Protein AF-A0A0N4TLF8-F1 (afdb_monomer_lite)

pLDDT: mean 78.86, std 17.77, range [31.22, 97.12]

Radius of gyration: 20.18 Å; chains: 1; bounding box: 49×44×58 Å

Sequence (251 aa):
MVTISSKLLSAETLENGKLKTSTEAINTFNCSNNMELYNRYAYQWKIIDKNFCSQKYPNLLLLIFAITAVEQREHRILIRKTWGNIRLYENFKTVVLFPLGITDDLDMMNLIQKEQQKYGDIIQQEFFDTYKNLTIKPVSYKEYPMQYYPRHCSGSFYLLTGYLARLLFEQARFCTLFWIEDVHVTGHLGLRVHAYYEEWNQKILFKWNQLEEVINTSNVLFVLIYSPNEHIQLWKWLKNYYGYDKEIENF

Structure (mmCIF, N/CA/C/O backbone):
data_AF-A0A0N4TLF8-F1
#
_entry.id   AF-A0A0N4TLF8-F1
#
loop_
_atom_site.group_PDB
_atom_site.id
_atom_site.type_symbol
_atom_site.label_atom_id
_atom_site.label_alt_id
_atom_site.label_comp_id
_atom_site.label_asym_id
_atom_site.label_entity_id
_atom_site.label_seq_id
_atom_site.pdbx_PDB_ins_code
_atom_site.Cartn_x
_atom_site.Cartn_y
_atom_site.Cartn_z
_atom_site.occupancy
_atom_site.B_iso_or_equiv
_atom_site.auth_seq_id
_atom_site.auth_comp_id
_atom_site.auth_asym_id
_atom_site.auth_atom_id
_atom_site.pdbx_PDB_model_num
ATOM 1 N N . MET A 1 1 ? -11.757 -0.013 -7.855 1.00 77.19 1 MET A N 1
ATOM 2 C CA . MET A 1 1 ? -11.443 -1.423 -7.524 1.00 77.19 1 MET A CA 1
ATOM 3 C C . MET A 1 1 ? -10.961 -2.124 -8.783 1.00 77.19 1 MET A C 1
ATOM 5 O O . MET A 1 1 ? -11.494 -1.836 -9.848 1.00 77.19 1 MET A O 1
ATOM 9 N N . VAL A 1 2 ? -9.971 -3.011 -8.683 1.00 79.06 2 VAL A N 1
ATOM 10 C CA . VAL A 1 2 ? -9.516 -3.843 -9.805 1.00 79.06 2 VAL A CA 1
ATOM 11 C C . VAL A 1 2 ? -9.800 -5.303 -9.471 1.00 79.06 2 VAL A C 1
ATOM 13 O O . VAL A 1 2 ? -9.455 -5.790 -8.392 1.00 79.06 2 VAL A O 1
ATOM 16 N N . THR A 1 3 ? -10.475 -5.997 -10.378 1.00 80.62 3 THR A N 1
ATOM 17 C CA . THR A 1 3 ? -10.913 -7.388 -10.203 1.00 80.62 3 THR A CA 1
ATOM 18 C C . THR A 1 3 ? -10.665 -8.189 -11.480 1.00 80.62 3 THR A C 1
ATOM 20 O O . THR A 1 3 ? -10.151 -7.662 -12.463 1.00 80.62 3 THR A O 1
ATOM 23 N N . ILE A 1 4 ? -10.996 -9.480 -11.471 1.00 74.06 4 ILE A N 1
ATOM 24 C CA . ILE A 1 4 ? -11.094 -10.281 -12.696 1.00 74.06 4 ILE A CA 1
ATOM 25 C C . ILE A 1 4 ? -12.569 -10.407 -13.083 1.00 74.06 4 ILE A C 1
ATOM 27 O O . ILE A 1 4 ? -13.439 -10.424 -12.211 1.00 74.06 4 ILE A O 1
ATOM 31 N N . SER A 1 5 ? -12.868 -10.500 -14.380 1.00 60.03 5 SER A N 1
ATOM 32 C CA . SER A 1 5 ? -14.246 -10.700 -14.839 1.00 60.03 5 SER A CA 1
ATOM 33 C C . SER A 1 5 ? -14.851 -11.979 -14.247 1.00 60.03 5 SER A C 1
ATOM 35 O O . SER A 1 5 ? -14.245 -13.049 -14.317 1.00 60.03 5 SER A O 1
ATOM 37 N N . SER A 1 6 ? -16.087 -11.896 -13.742 1.00 52.94 6 SER A N 1
ATOM 38 C CA . SER A 1 6 ? -16.854 -13.054 -13.254 1.00 52.94 6 SER A CA 1
ATOM 39 C C . SER A 1 6 ? -17.069 -14.140 -14.311 1.00 52.94 6 SER A C 1
ATOM 41 O O . SER A 1 6 ? -17.257 -15.300 -13.961 1.00 52.94 6 SER A O 1
ATOM 43 N N . LYS A 1 7 ? -16.966 -13.803 -15.603 1.00 48.19 7 LYS A N 1
ATOM 44 C CA . LYS A 1 7 ? -17.055 -14.767 -16.712 1.00 48.19 7 LYS A CA 1
ATOM 45 C C . LYS A 1 7 ? -15.811 -15.655 -16.870 1.00 48.19 7 LYS A C 1
ATOM 47 O O . LYS A 1 7 ? -15.897 -16.681 -17.530 1.00 48.19 7 LYS A O 1
ATOM 52 N N . LEU A 1 8 ? -14.673 -15.282 -16.276 1.00 49.28 8 LEU A N 1
ATOM 53 C CA . LEU A 1 8 ? -13.424 -16.063 -16.277 1.00 49.28 8 LEU A CA 1
ATOM 54 C C . LEU A 1 8 ? -13.255 -16.924 -15.012 1.00 49.28 8 LEU A C 1
ATOM 56 O O . LEU A 1 8 ? -12.352 -17.753 -14.957 1.00 49.28 8 LEU A O 1
ATOM 60 N N . LEU A 1 9 ? -14.128 -16.757 -14.011 1.00 45.69 9 LEU A N 1
ATOM 61 C CA . LEU A 1 9 ? -14.129 -17.541 -12.768 1.00 45.69 9 LEU A CA 1
ATOM 62 C C . LEU A 1 9 ? -14.632 -18.986 -12.959 1.00 45.69 9 LEU A C 1
ATOM 64 O O . LEU A 1 9 ? -14.472 -19.799 -12.056 1.00 45.69 9 LEU A O 1
ATOM 68 N N . SER A 1 10 ? -15.218 -19.320 -14.116 1.00 38.12 10 SER A N 1
ATOM 69 C CA . SER A 1 10 ? -15.819 -20.631 -14.401 1.00 38.12 10 SER A CA 1
ATOM 70 C C . SER A 1 10 ? -14.970 -21.544 -15.290 1.00 38.12 10 SER A C 1
ATOM 72 O O . SER A 1 10 ? -15.527 -22.374 -16.004 1.00 38.12 10 SER A O 1
ATOM 74 N N . ALA A 1 11 ? -13.646 -21.399 -15.306 1.00 37.62 11 ALA A N 1
ATOM 75 C CA . ALA A 1 11 ? -12.810 -22.267 -16.124 1.00 37.62 11 ALA A CA 1
ATOM 76 C C . ALA A 1 11 ? -11.632 -22.822 -15.319 1.00 37.62 11 ALA A C 1
ATOM 78 O O . ALA A 1 11 ? -10.812 -22.074 -14.787 1.00 37.62 11 ALA A O 1
ATOM 79 N N . GLU A 1 12 ? -11.539 -24.152 -15.299 1.00 38.03 12 GLU A N 1
ATOM 80 C CA . GLU A 1 12 ? -10.438 -25.008 -14.826 1.00 38.03 12 GLU A CA 1
ATOM 81 C C . GLU A 1 12 ? -9.076 -24.715 -15.512 1.00 38.03 12 GLU A C 1
ATOM 83 O O . GLU A 1 12 ? -8.156 -25.526 -15.502 1.00 38.03 12 GLU A O 1
ATOM 88 N N . THR A 1 13 ? -8.894 -23.538 -16.113 1.00 38.97 13 THR A N 1
ATOM 89 C CA . THR A 1 13 ? -7.716 -23.145 -16.898 1.00 38.97 13 THR A CA 1
ATOM 90 C C . THR A 1 13 ? -6.639 -22.412 -16.094 1.00 38.97 13 THR A C 1
ATOM 92 O O . THR A 1 13 ? -5.634 -21.999 -16.669 1.00 38.97 13 THR A O 1
ATOM 95 N N . LEU A 1 14 ? -6.809 -22.227 -14.781 1.00 45.53 14 LEU A N 1
ATOM 96 C CA . LEU A 1 14 ? -5.940 -21.363 -13.962 1.00 45.53 14 LEU A CA 1
ATOM 97 C C . LEU A 1 14 ? -4.979 -22.104 -13.013 1.00 45.53 14 LEU A C 1
ATOM 99 O O . LEU A 1 14 ? -4.157 -21.446 -12.369 1.00 45.53 14 LEU A O 1
ATOM 103 N N . GLU A 1 15 ? -5.037 -23.440 -12.944 1.00 38.38 15 GLU A N 1
ATOM 104 C CA . GLU A 1 15 ? -4.108 -24.253 -12.134 1.00 38.38 15 GLU A CA 1
ATOM 105 C C . GLU A 1 15 ? -2.738 -24.464 -12.794 1.00 38.38 15 GLU A C 1
ATOM 107 O O . GLU A 1 15 ? -1.741 -24.651 -12.103 1.00 38.38 15 GLU A O 1
ATOM 112 N N . ASN A 1 16 ? -2.641 -24.333 -14.117 1.00 37.34 16 ASN A N 1
ATOM 113 C CA . ASN A 1 16 ? -1.369 -24.396 -14.831 1.00 37.34 16 ASN A CA 1
ATOM 114 C C . ASN A 1 16 ? -1.024 -23.005 -15.355 1.00 37.34 16 ASN A C 1
ATOM 116 O O . ASN A 1 16 ? -1.655 -22.534 -16.294 1.00 37.34 16 ASN A O 1
ATOM 120 N N . GLY A 1 17 ? -0.032 -22.350 -14.745 1.00 40.72 17 GLY A N 1
ATOM 121 C CA . GLY A 1 17 ? 0.402 -20.969 -15.001 1.00 40.72 17 GLY A CA 1
ATOM 122 C C . GLY A 1 17 ? 0.777 -20.626 -16.451 1.00 40.72 17 GLY A C 1
ATOM 123 O O . GLY A 1 17 ? 1.938 -20.361 -16.754 1.00 40.72 17 GLY A O 1
ATOM 124 N N . LYS A 1 18 ? -0.210 -20.574 -17.349 1.00 44.59 18 LYS A N 1
ATOM 125 C CA . LYS A 1 18 ? -0.117 -20.057 -18.716 1.00 44.59 18 LYS A CA 1
ATOM 126 C C . LYS A 1 18 ? -1.439 -19.395 -19.110 1.00 44.59 18 LYS A C 1
ATOM 128 O O . LYS A 1 18 ? -2.270 -20.006 -19.772 1.00 44.59 18 LYS A O 1
ATOM 133 N N . LEU A 1 19 ? -1.588 -18.113 -18.780 1.00 41.09 19 LEU A N 1
ATOM 134 C CA . LEU A 1 19 ? -2.483 -17.230 -19.535 1.00 41.09 19 LEU A CA 1
ATOM 135 C C . LEU A 1 19 ? -1.769 -16.832 -20.851 1.00 41.09 19 LEU A C 1
ATOM 137 O O . LEU A 1 19 ? -0.630 -16.365 -20.824 1.00 41.09 19 LEU A O 1
ATOM 141 N N . LYS A 1 20 ? -2.415 -17.098 -21.999 1.00 46.50 20 LYS A N 1
ATOM 142 C CA . LYS A 1 20 ? -1.997 -16.831 -23.405 1.00 46.50 20 LYS A CA 1
ATOM 143 C C . LYS A 1 20 ? -3.167 -16.107 -24.123 1.00 46.50 20 LYS A C 1
ATOM 145 O O . LYS A 1 20 ? -4.293 -16.348 -23.713 1.00 46.50 20 LYS A O 1
ATOM 150 N N . THR A 1 21 ? -3.021 -15.235 -25.141 1.00 38.94 21 THR A N 1
ATOM 151 C CA . THR A 1 21 ? -2.339 -15.387 -26.457 1.00 38.94 21 THR A CA 1
ATOM 152 C C . THR A 1 21 ? -1.746 -14.089 -27.075 1.00 38.94 21 THR A C 1
ATOM 154 O O . THR A 1 21 ? -2.437 -13.107 -27.316 1.00 38.94 21 THR A O 1
ATOM 157 N N . SER A 1 22 ? -0.442 -14.147 -27.376 1.00 44.94 22 SER A N 1
ATOM 158 C CA . SER A 1 22 ? 0.327 -13.794 -28.601 1.00 44.94 22 SER A CA 1
ATOM 159 C C . SER A 1 22 ? 0.104 -12.574 -29.525 1.00 44.94 22 SER A C 1
ATOM 161 O O . SER A 1 22 ? 0.897 -12.468 -30.457 1.00 44.94 22 SER A O 1
ATOM 163 N N . THR A 1 23 ? -0.813 -11.626 -29.322 1.00 40.12 23 THR A N 1
ATOM 164 C CA . THR A 1 23 ? -0.843 -10.428 -30.217 1.00 40.12 23 THR A CA 1
ATOM 165 C C . THR A 1 23 ? -1.033 -9.080 -29.531 1.00 40.12 23 THR A C 1
ATOM 167 O O . THR A 1 23 ? -0.612 -8.070 -30.084 1.00 40.12 23 THR A O 1
ATOM 170 N N . GLU A 1 24 ? -1.542 -9.040 -28.301 1.00 40.56 24 GLU A N 1
ATOM 171 C CA . GLU A 1 24 ? -1.756 -7.772 -27.574 1.00 40.56 24 GLU A CA 1
ATOM 172 C C . GLU A 1 24 ? -0.734 -7.536 -26.448 1.00 40.56 24 GLU A C 1
ATOM 174 O O . GLU A 1 24 ? -0.552 -6.415 -25.984 1.00 40.56 24 GLU A O 1
ATOM 179 N N . ALA A 1 25 ? 0.028 -8.568 -26.072 1.00 36.94 25 ALA A N 1
ATOM 180 C CA . ALA A 1 25 ? 1.098 -8.481 -25.073 1.00 36.94 25 ALA A CA 1
ATOM 181 C C . ALA A 1 25 ? 2.456 -8.010 -25.642 1.00 36.94 25 ALA A C 1
ATOM 183 O O . ALA A 1 25 ? 3.456 -8.032 -24.928 1.00 36.94 25 ALA A O 1
ATOM 184 N N . ILE A 1 26 ? 2.508 -7.612 -26.919 1.00 39.09 26 ILE A N 1
ATOM 185 C CA . ILE A 1 26 ? 3.747 -7.221 -27.618 1.00 39.09 26 ILE A CA 1
ATOM 186 C C . ILE A 1 26 ? 4.193 -5.790 -27.253 1.00 39.09 26 ILE A C 1
ATOM 188 O O . ILE A 1 26 ? 5.351 -5.439 -27.451 1.00 39.09 26 ILE A O 1
ATOM 192 N N . ASN A 1 27 ? 3.330 -4.977 -26.636 1.00 47.22 27 ASN A N 1
ATOM 193 C CA . ASN A 1 27 ? 3.558 -3.528 -26.531 1.00 47.22 27 ASN A CA 1
ATOM 194 C C . ASN A 1 27 ? 3.782 -3.003 -25.107 1.00 47.22 27 ASN A C 1
ATOM 196 O O . ASN A 1 27 ? 3.692 -1.802 -24.865 1.00 47.22 27 ASN A O 1
ATOM 200 N N . THR A 1 28 ? 4.096 -3.878 -24.157 1.00 42.78 28 THR A N 1
ATOM 201 C CA . THR A 1 28 ? 4.438 -3.479 -22.789 1.00 42.78 28 THR A CA 1
ATOM 202 C C . THR A 1 28 ? 5.935 -3.630 -22.562 1.00 42.78 28 THR A C 1
ATOM 204 O O . THR A 1 28 ? 6.517 -4.630 -22.981 1.00 42.78 28 THR A O 1
ATOM 207 N N . PHE A 1 29 ? 6.534 -2.645 -21.889 1.00 56.00 29 PHE A N 1
ATOM 208 C CA . PHE A 1 29 ? 7.840 -2.697 -21.228 1.00 56.00 29 PHE A CA 1
ATOM 209 C C . PHE A 1 29 ? 8.394 -4.134 -21.082 1.00 56.00 29 PHE A C 1
ATOM 211 O O . PHE A 1 29 ? 7.808 -4.941 -20.369 1.00 56.00 29 PHE A O 1
ATOM 218 N N . ASN A 1 30 ? 9.452 -4.439 -21.846 1.00 64.81 30 ASN A N 1
ATOM 219 C CA . ASN A 1 30 ? 9.928 -5.769 -22.266 1.00 64.81 30 ASN A CA 1
ATOM 220 C C . ASN A 1 30 ? 9.426 -6.969 -21.429 1.00 64.81 30 ASN A C 1
ATOM 222 O O . ASN A 1 30 ? 10.116 -7.454 -20.530 1.00 64.81 30 ASN A O 1
ATOM 226 N N . CYS A 1 31 ? 8.223 -7.460 -21.745 1.00 61.81 31 CYS A N 1
ATOM 227 C CA . CYS A 1 31 ? 7.698 -8.696 -21.175 1.00 61.81 31 CYS A CA 1
ATOM 228 C C . CYS A 1 31 ? 8.050 -9.874 -22.092 1.00 61.81 31 CYS A C 1
ATOM 230 O O . CYS A 1 31 ? 7.571 -9.939 -23.224 1.00 61.81 31 CYS A O 1
ATOM 232 N N . SER A 1 32 ? 8.867 -10.817 -21.620 1.00 59.69 32 SER A N 1
ATOM 233 C CA . SER A 1 32 ? 9.275 -11.988 -22.410 1.00 59.69 32 SER A CA 1
ATOM 234 C C . SER A 1 32 ? 8.472 -13.232 -22.051 1.00 59.69 32 SER A C 1
ATOM 236 O O . SER A 1 32 ? 8.049 -13.424 -20.914 1.00 59.69 32 SER A O 1
ATOM 238 N N . ASN A 1 33 ? 8.334 -14.131 -23.025 1.00 56.75 33 ASN A N 1
ATOM 239 C CA . ASN A 1 33 ? 7.860 -15.494 -22.791 1.00 56.75 33 ASN A CA 1
ATOM 240 C C . ASN A 1 33 ? 8.959 -16.404 -22.205 1.00 56.75 33 ASN A C 1
ATOM 242 O O . ASN A 1 33 ? 8.653 -17.509 -21.756 1.00 56.75 33 ASN A O 1
ATOM 246 N N . ASN A 1 34 ? 10.222 -15.958 -22.214 1.00 52.47 34 ASN A N 1
ATOM 247 C CA . ASN A 1 34 ? 11.354 -16.678 -21.637 1.00 52.47 34 ASN A CA 1
ATOM 248 C C . ASN A 1 34 ? 11.578 -16.273 -20.178 1.00 52.47 34 ASN A C 1
ATOM 250 O O . ASN A 1 34 ? 11.703 -15.094 -19.847 1.00 52.47 34 ASN A O 1
ATOM 254 N N . MET A 1 35 ? 11.714 -17.286 -19.322 1.00 49.12 35 MET A N 1
ATOM 255 C CA . MET A 1 35 ? 11.929 -17.167 -17.876 1.00 49.12 35 MET A CA 1
ATOM 256 C C . MET A 1 35 ? 13.291 -16.534 -17.505 1.00 49.12 35 MET A C 1
ATOM 258 O O . MET A 1 35 ? 13.549 -16.277 -16.340 1.00 49.12 35 MET A O 1
ATOM 262 N N . GLU A 1 36 ? 14.167 -16.239 -18.471 1.00 47.78 36 GLU A N 1
ATOM 263 C CA . GLU A 1 36 ? 15.506 -15.673 -18.231 1.00 47.78 36 GLU A CA 1
ATOM 264 C C . GLU A 1 36 ? 15.510 -14.196 -17.787 1.00 47.78 36 GLU A C 1
ATOM 266 O O . GLU A 1 36 ? 16.503 -13.728 -17.231 1.00 47.78 36 GLU A O 1
ATOM 271 N N . LEU A 1 37 ? 14.407 -13.449 -17.948 1.00 50.44 37 LEU A N 1
ATOM 272 C CA . LEU A 1 37 ? 14.287 -12.087 -17.388 1.00 50.44 37 LEU A CA 1
ATOM 273 C C 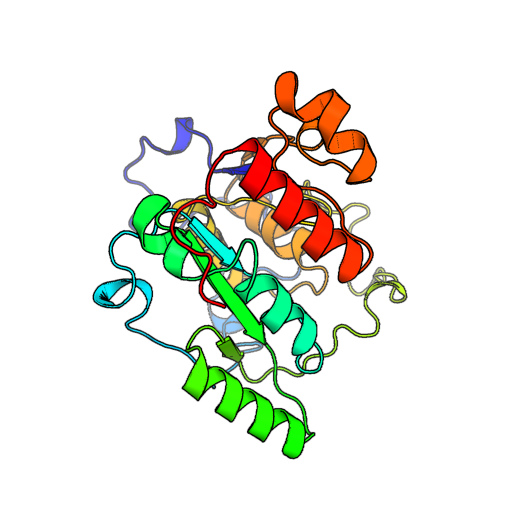. LEU A 1 37 ? 14.146 -12.064 -15.851 1.00 50.44 37 LEU A C 1
ATOM 275 O O . LEU A 1 37 ? 14.265 -10.998 -15.247 1.00 50.44 37 LEU A O 1
ATOM 279 N N . TYR A 1 38 ? 13.963 -13.234 -15.228 1.00 49.62 38 TYR A N 1
ATOM 280 C CA . TYR A 1 38 ? 13.652 -13.446 -13.810 1.00 49.62 38 TYR A CA 1
ATOM 281 C C . TYR A 1 38 ? 14.659 -12.840 -12.819 1.00 49.62 38 TYR A C 1
ATOM 283 O O . TYR A 1 38 ? 14.289 -12.518 -11.693 1.00 49.62 38 TYR A O 1
ATOM 291 N N . ASN A 1 39 ? 15.924 -12.661 -13.213 1.00 47.50 39 ASN A N 1
ATOM 292 C CA . ASN A 1 39 ? 17.008 -12.442 -12.249 1.00 47.50 39 ASN A CA 1
ATOM 293 C C . ASN A 1 39 ? 17.518 -10.995 -12.135 1.00 47.50 39 ASN A C 1
ATOM 295 O O . ASN A 1 39 ? 18.442 -10.738 -11.370 1.00 47.50 39 ASN A O 1
ATOM 299 N N . ARG A 1 40 ? 16.957 -10.031 -12.883 1.00 48.75 40 ARG A N 1
ATOM 300 C CA . ARG A 1 40 ? 17.483 -8.648 -12.875 1.00 48.75 40 ARG A CA 1
ATOM 301 C C . ARG A 1 40 ? 17.003 -7.771 -11.713 1.00 48.75 40 ARG A C 1
ATOM 303 O O . ARG A 1 40 ? 17.650 -6.767 -11.443 1.00 48.75 40 ARG A O 1
ATOM 310 N N . TYR A 1 41 ? 15.922 -8.149 -11.025 1.00 51.41 41 TYR A N 1
ATOM 311 C CA . TYR A 1 41 ? 15.307 -7.338 -9.957 1.00 51.41 41 TYR A CA 1
ATOM 312 C C . TYR A 1 41 ? 14.831 -8.166 -8.752 1.00 51.41 41 TYR A C 1
ATOM 314 O O . TYR A 1 41 ? 13.956 -7.737 -8.003 1.00 51.41 41 TYR A O 1
ATOM 322 N N . ALA A 1 42 ? 15.383 -9.369 -8.559 1.00 59.97 42 ALA A N 1
ATOM 323 C CA . ALA A 1 42 ? 15.069 -10.210 -7.407 1.00 59.97 42 ALA A CA 1
ATOM 324 C C . ALA A 1 42 ? 15.759 -9.660 -6.146 1.00 59.97 42 ALA A C 1
ATOM 326 O O . ALA A 1 42 ? 16.777 -10.185 -5.695 1.00 59.97 42 ALA A O 1
ATOM 327 N N . TYR A 1 43 ? 15.224 -8.570 -5.594 1.00 71.75 43 TYR A N 1
ATOM 328 C CA . TYR A 1 43 ? 15.692 -8.034 -4.321 1.00 71.75 43 TYR A CA 1
ATOM 329 C C . TYR A 1 43 ? 15.476 -9.061 -3.213 1.00 71.75 43 TYR A C 1
ATOM 331 O O . TYR A 1 43 ? 14.384 -9.624 -3.066 1.00 71.75 43 TYR A O 1
ATOM 339 N N . GLN A 1 44 ? 16.522 -9.295 -2.424 1.00 82.56 44 GLN A N 1
ATOM 340 C CA . GLN A 1 44 ? 16.447 -10.211 -1.298 1.00 82.56 44 GLN A CA 1
ATOM 341 C C . GLN A 1 44 ? 15.587 -9.607 -0.187 1.00 82.56 44 GLN A C 1
ATOM 343 O O . GLN A 1 44 ? 15.559 -8.393 0.029 1.00 82.56 44 GLN A O 1
ATOM 348 N N . TRP A 1 45 ? 14.852 -10.472 0.507 1.00 88.69 45 TRP A N 1
ATOM 349 C CA . TRP A 1 45 ? 14.082 -10.078 1.678 1.00 88.69 45 TRP A CA 1
ATOM 350 C C . TRP A 1 45 ? 15.018 -9.909 2.868 1.00 88.69 45 TRP A C 1
ATOM 352 O O . TRP A 1 45 ? 15.676 -10.863 3.278 1.00 88.69 45 TRP A O 1
ATOM 362 N N . LYS A 1 46 ? 15.022 -8.712 3.453 1.00 91.62 46 LYS A N 1
ATOM 363 C CA . LYS A 1 46 ? 15.743 -8.403 4.691 1.00 91.62 46 LYS A CA 1
ATOM 364 C C . LYS A 1 46 ? 14.867 -8.618 5.921 1.00 91.62 46 LYS A C 1
ATOM 366 O O . LYS A 1 46 ? 15.331 -9.127 6.937 1.00 91.62 46 LYS A O 1
ATOM 371 N N . ILE A 1 47 ? 13.590 -8.250 5.817 1.00 94.06 47 ILE A N 1
ATOM 372 C CA . ILE A 1 47 ? 12.582 -8.454 6.859 1.00 94.06 47 ILE A CA 1
ATOM 373 C C . ILE A 1 47 ? 11.347 -9.054 6.196 1.00 94.06 47 ILE A C 1
ATOM 375 O O . ILE A 1 47 ? 10.705 -8.409 5.368 1.00 94.06 47 ILE A O 1
ATOM 379 N N . ILE A 1 48 ? 11.022 -10.291 6.566 1.00 94.19 48 ILE A N 1
ATOM 380 C CA . ILE A 1 48 ? 9.799 -10.972 6.147 1.00 94.19 48 ILE A CA 1
ATOM 381 C C . ILE A 1 48 ? 9.372 -11.979 7.216 1.00 94.19 48 ILE A C 1
ATOM 383 O O . ILE A 1 48 ? 10.167 -12.810 7.654 1.00 94.19 48 ILE A O 1
ATOM 387 N N . ASP A 1 49 ? 8.107 -11.917 7.622 1.00 93.69 49 ASP A N 1
ATOM 388 C CA . ASP A 1 49 ? 7.493 -12.923 8.487 1.00 93.69 49 ASP A CA 1
ATOM 389 C C . ASP A 1 49 ? 6.715 -13.925 7.626 1.00 93.69 49 ASP A C 1
ATOM 391 O O . ASP A 1 49 ? 5.624 -13.643 7.130 1.00 93.69 49 ASP A O 1
ATOM 395 N N . LYS A 1 50 ? 7.287 -15.119 7.435 1.00 92.12 50 LYS A N 1
ATOM 396 C CA . LYS A 1 50 ? 6.669 -16.191 6.634 1.00 92.12 50 LYS A CA 1
ATOM 397 C C . LYS A 1 50 ? 5.401 -16.766 7.275 1.00 92.12 50 LYS A C 1
ATOM 399 O O . LYS A 1 50 ? 4.612 -17.399 6.579 1.00 92.12 50 LYS A O 1
ATOM 404 N N . ASN A 1 51 ? 5.199 -16.539 8.572 1.00 93.75 51 ASN A N 1
ATOM 405 C CA . ASN A 1 51 ? 4.064 -17.054 9.331 1.00 93.75 51 ASN A CA 1
ATOM 406 C C . ASN A 1 51 ? 2.951 -16.009 9.507 1.00 93.75 51 ASN A C 1
ATOM 408 O O . ASN A 1 51 ? 1.954 -16.271 10.185 1.00 93.75 51 ASN A O 1
ATOM 412 N N . PHE A 1 52 ? 3.089 -14.838 8.874 1.00 93.00 52 PHE A N 1
ATOM 413 C CA . PHE A 1 52 ? 2.175 -13.713 9.036 1.00 93.00 52 PHE A CA 1
ATOM 414 C C . PHE A 1 52 ? 0.725 -14.074 8.686 1.00 93.00 52 PHE A C 1
ATOM 416 O O . PHE A 1 52 ? -0.163 -13.924 9.518 1.00 93.00 52 PHE A O 1
ATOM 423 N N . CYS A 1 53 ? 0.477 -14.607 7.487 1.00 88.81 53 CYS A N 1
ATOM 424 C CA . CYS A 1 53 ? -0.881 -14.967 7.060 1.00 88.81 53 CYS A CA 1
ATOM 425 C C . CYS A 1 53 ? -1.326 -16.358 7.534 1.00 88.81 53 CYS A C 1
ATOM 427 O O . CYS A 1 53 ? -2.514 -16.642 7.516 1.00 88.81 53 CYS A O 1
ATOM 429 N N . SER A 1 54 ? -0.402 -17.247 7.912 1.00 91.06 54 SER A N 1
ATOM 430 C CA . SER A 1 54 ? -0.730 -18.639 8.253 1.00 91.06 54 SER A CA 1
ATOM 431 C C . SER A 1 54 ? -0.951 -18.859 9.749 1.00 91.06 54 SER A C 1
ATOM 433 O O . SER A 1 54 ? -1.801 -19.660 10.124 1.00 91.06 54 SER A O 1
ATOM 435 N N . GLN A 1 55 ? -0.204 -18.156 10.604 1.00 92.94 55 GLN A N 1
ATOM 436 C CA . GLN A 1 55 ? -0.258 -18.324 12.060 1.00 92.94 55 GLN A CA 1
ATOM 437 C C . GLN A 1 55 ? -0.691 -17.042 12.768 1.00 92.94 55 GLN A C 1
ATOM 439 O O . GLN A 1 55 ? -1.561 -17.090 13.632 1.00 92.94 55 GLN A O 1
ATOM 444 N N . LYS A 1 56 ? -0.107 -15.893 12.403 1.00 93.56 56 LYS A N 1
ATOM 445 C CA . LYS A 1 56 ? -0.368 -14.621 13.095 1.00 93.56 56 LYS A CA 1
ATOM 446 C C . LYS A 1 56 ? -1.764 -14.076 12.771 1.00 93.56 56 LYS A C 1
ATOM 448 O O . LYS A 1 56 ? -2.488 -13.671 13.676 1.00 93.56 56 LYS A O 1
ATOM 453 N N . TYR A 1 57 ? -2.161 -14.129 11.498 1.00 94.81 57 TYR A N 1
ATOM 454 C CA . TYR A 1 57 ? -3.440 -13.618 10.995 1.00 94.81 57 TYR A CA 1
ATOM 455 C C . TYR A 1 57 ? -4.133 -14.606 10.034 1.00 94.81 57 TYR A C 1
ATOM 457 O O . TYR A 1 57 ? -4.287 -14.305 8.850 1.00 94.81 57 TYR A O 1
ATOM 465 N N . PRO A 1 58 ? -4.577 -15.785 10.515 1.00 93.50 58 PRO A N 1
ATOM 466 C CA . PRO A 1 58 ? -5.123 -16.852 9.665 1.00 93.50 58 PRO A CA 1
ATOM 467 C C . PRO A 1 58 ? -6.446 -16.502 8.966 1.00 93.50 58 PRO A C 1
ATOM 469 O O . PRO A 1 58 ? -6.777 -17.101 7.949 1.00 93.50 58 PRO A O 1
ATOM 472 N N . ASN A 1 59 ? -7.203 -15.535 9.494 1.00 93.81 59 ASN A N 1
ATOM 473 C CA . ASN A 1 59 ? -8.531 -15.159 8.996 1.00 93.81 59 ASN A CA 1
ATOM 474 C C . ASN A 1 59 ? -8.537 -13.756 8.371 1.00 93.81 59 ASN A C 1
ATOM 476 O O . ASN A 1 59 ? -9.531 -13.044 8.475 1.00 93.81 59 ASN A O 1
ATOM 480 N N . LEU A 1 60 ? -7.411 -13.327 7.796 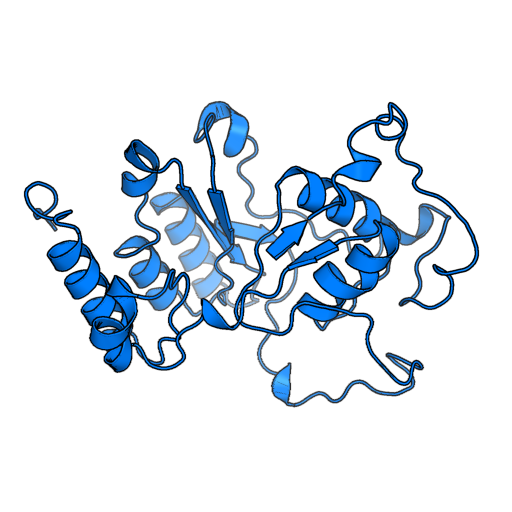1.00 94.31 60 LEU A N 1
ATOM 481 C CA . LEU A 1 60 ? -7.239 -12.001 7.205 1.00 94.31 60 LEU A CA 1
ATOM 482 C C . LEU A 1 60 ? -8.245 -11.748 6.068 1.00 94.31 60 LEU A C 1
ATOM 484 O O . LEU A 1 60 ? -8.248 -12.461 5.066 1.00 94.31 60 LEU A O 1
ATOM 488 N N . LEU A 1 61 ? -9.062 -10.702 6.212 1.00 94.75 61 LEU A N 1
ATOM 489 C CA . LEU A 1 61 ? -10.014 -10.249 5.193 1.00 94.75 61 LEU A CA 1
ATOM 490 C C . LEU A 1 61 ? -9.415 -9.148 4.314 1.00 94.75 61 LEU A C 1
ATOM 492 O O . LEU A 1 61 ? -9.573 -9.168 3.095 1.00 94.75 61 LEU A O 1
ATOM 496 N N . LEU A 1 62 ? -8.736 -8.183 4.938 1.00 94.44 62 LEU A N 1
ATOM 497 C CA . LEU A 1 62 ? -8.157 -7.027 4.260 1.00 94.44 62 LEU A CA 1
ATOM 498 C C . LEU A 1 62 ? -6.714 -6.816 4.718 1.00 94.44 62 LEU A C 1
ATOM 500 O O . LEU A 1 62 ? -6.450 -6.591 5.896 1.00 94.44 62 LEU A O 1
ATOM 504 N N . LEU A 1 63 ? -5.784 -6.861 3.766 1.00 95.44 63 LEU A N 1
ATOM 505 C CA . LEU A 1 63 ? -4.393 -6.475 3.973 1.00 95.44 63 LEU A CA 1
ATOM 506 C C . LEU A 1 63 ? -4.149 -5.121 3.317 1.00 95.44 63 LEU A C 1
ATOM 508 O O . LEU A 1 63 ? -4.383 -4.966 2.118 1.00 95.44 63 LEU A O 1
ATOM 512 N N . ILE A 1 64 ? -3.666 -4.159 4.094 1.00 95.62 64 ILE A N 1
ATOM 513 C CA . ILE A 1 64 ? -3.388 -2.805 3.619 1.00 95.62 64 ILE A CA 1
ATOM 514 C C . ILE A 1 64 ? -1.877 -2.599 3.589 1.00 95.62 64 ILE A C 1
ATOM 516 O O . ILE A 1 64 ? -1.213 -2.681 4.620 1.00 95.62 64 ILE A O 1
ATOM 520 N N . PHE A 1 65 ? -1.335 -2.288 2.414 1.00 94.81 65 PHE A N 1
ATOM 521 C CA . PHE A 1 65 ? 0.044 -1.828 2.283 1.00 94.81 65 PHE A CA 1
ATOM 522 C C . PHE A 1 65 ? 0.075 -0.305 2.365 1.00 94.81 65 PHE A C 1
ATOM 524 O O . PHE A 1 65 ? -0.343 0.390 1.441 1.00 94.81 65 PHE A O 1
ATOM 531 N N . ALA A 1 66 ? 0.556 0.216 3.491 1.00 94.12 66 ALA A N 1
ATOM 532 C CA . ALA A 1 66 ? 0.720 1.646 3.695 1.00 94.12 66 ALA A CA 1
ATOM 533 C C . ALA A 1 66 ? 2.109 2.072 3.203 1.00 94.12 66 ALA A C 1
ATOM 535 O O . ALA A 1 66 ? 3.106 1.890 3.903 1.00 94.12 66 ALA A O 1
ATOM 536 N N . ILE A 1 67 ? 2.175 2.618 1.986 1.00 90.56 67 ILE A N 1
ATOM 537 C CA . ILE A 1 67 ? 3.434 3.072 1.384 1.00 90.56 67 ILE A CA 1
ATOM 538 C C . ILE A 1 67 ? 3.983 4.261 2.188 1.00 90.56 67 ILE A C 1
ATOM 540 O O . ILE A 1 67 ? 3.347 5.311 2.277 1.00 90.56 67 ILE A O 1
ATOM 544 N N . THR A 1 68 ? 5.160 4.084 2.791 1.00 91.38 68 THR A N 1
ATOM 545 C CA . THR A 1 68 ? 5.882 5.114 3.560 1.00 91.38 68 THR A CA 1
ATOM 546 C C . THR A 1 68 ? 7.376 5.021 3.265 1.00 91.38 68 THR A C 1
ATOM 548 O O . THR A 1 68 ? 7.831 3.975 2.816 1.00 91.38 68 THR A O 1
ATOM 551 N N . ALA A 1 69 ? 8.133 6.082 3.544 1.00 89.94 69 ALA A N 1
ATOM 552 C CA . ALA A 1 69 ? 9.594 6.071 3.430 1.00 89.94 69 ALA A CA 1
ATOM 553 C C . ALA A 1 69 ? 10.276 5.712 4.763 1.00 89.94 69 ALA A C 1
ATOM 555 O O . ALA A 1 69 ? 9.687 5.871 5.842 1.00 89.94 69 ALA A O 1
ATOM 556 N N . VAL A 1 70 ? 11.535 5.268 4.717 1.00 91.25 70 VAL A N 1
ATOM 557 C CA . VAL A 1 70 ? 12.320 4.880 5.910 1.00 91.25 70 VAL A CA 1
ATOM 558 C C . VAL A 1 70 ? 12.308 5.948 7.019 1.00 91.25 70 VAL A C 1
ATOM 560 O O . VAL A 1 70 ? 12.100 5.615 8.190 1.00 91.25 70 VAL A O 1
ATOM 563 N N . GLU A 1 71 ? 12.402 7.229 6.658 1.00 91.56 71 GLU A N 1
ATOM 564 C CA . GLU A 1 71 ? 12.390 8.386 7.566 1.00 91.56 71 GLU A CA 1
ATOM 565 C C . GLU A 1 71 ? 11.010 8.717 8.161 1.00 91.56 71 GLU A C 1
ATOM 567 O O . GLU A 1 71 ? 10.917 9.401 9.180 1.00 91.56 71 GLU A O 1
ATOM 572 N N . GLN A 1 72 ? 9.917 8.214 7.582 1.00 92.44 72 GLN A N 1
ATOM 573 C CA . GLN A 1 72 ? 8.543 8.580 7.956 1.00 92.44 72 GLN A CA 1
ATOM 574 C C . GLN A 1 72 ? 8.001 7.775 9.150 1.00 92.44 72 GLN A C 1
ATOM 576 O O . GLN A 1 72 ? 6.841 7.354 9.175 1.00 92.44 72 GLN A O 1
ATOM 581 N N . ARG A 1 73 ? 8.827 7.576 10.180 1.00 93.75 73 ARG A N 1
ATOM 582 C CA . ARG A 1 73 ? 8.462 6.817 11.388 1.00 93.75 73 ARG A CA 1
ATOM 583 C C . ARG A 1 73 ? 7.226 7.381 12.089 1.00 93.75 73 ARG A C 1
ATOM 585 O O . ARG A 1 73 ? 6.332 6.621 12.455 1.00 93.75 73 ARG A O 1
ATOM 592 N N . GLU A 1 74 ? 7.152 8.700 12.241 1.00 93.25 74 GLU A N 1
ATOM 593 C CA . GLU A 1 74 ? 6.010 9.358 12.889 1.00 93.25 74 GLU A CA 1
ATOM 594 C C . GLU A 1 74 ? 4.702 9.124 12.125 1.00 93.25 74 GLU A C 1
ATOM 596 O O . GLU A 1 74 ? 3.654 8.914 12.735 1.00 93.25 74 GLU A O 1
ATOM 601 N N . HIS A 1 75 ? 4.760 9.053 10.792 1.00 93.44 75 HIS A N 1
ATOM 602 C CA . HIS A 1 75 ? 3.588 8.741 9.980 1.00 93.44 75 HIS A CA 1
ATOM 603 C C . HIS A 1 75 ? 3.101 7.305 10.229 1.00 93.44 75 HIS A C 1
ATOM 605 O O . HIS A 1 75 ? 1.909 7.087 10.450 1.00 93.44 75 HIS A O 1
ATOM 611 N N . ARG A 1 76 ? 4.019 6.331 10.292 1.00 96.19 76 ARG A N 1
ATOM 612 C CA . ARG A 1 76 ? 3.676 4.942 10.641 1.00 96.19 76 ARG A CA 1
ATOM 613 C C . ARG A 1 76 ? 3.106 4.827 12.055 1.00 96.19 76 ARG A C 1
ATOM 615 O O . ARG A 1 76 ? 2.132 4.111 12.266 1.00 96.19 76 ARG A O 1
ATOM 622 N N . ILE A 1 77 ? 3.676 5.539 13.033 1.00 95.56 77 ILE A N 1
ATOM 623 C CA . ILE A 1 77 ? 3.145 5.586 14.409 1.00 95.56 77 ILE A CA 1
ATOM 624 C C . ILE A 1 77 ? 1.718 6.133 14.418 1.00 95.56 77 ILE A C 1
ATOM 626 O O . ILE A 1 77 ? 0.859 5.581 15.105 1.00 95.56 77 ILE A O 1
ATOM 630 N N . LEU A 1 78 ? 1.461 7.195 13.658 1.00 95.00 78 LEU A N 1
ATOM 631 C CA . LEU A 1 78 ? 0.138 7.789 13.558 1.00 95.00 78 LEU A CA 1
ATOM 632 C C . LEU A 1 78 ? -0.878 6.800 12.976 1.00 95.00 78 LEU A C 1
ATOM 634 O O . LEU A 1 78 ? -1.914 6.596 13.597 1.00 95.00 78 LEU A O 1
ATOM 638 N N . ILE A 1 79 ? -0.539 6.112 11.881 1.00 95.62 79 ILE A N 1
ATOM 639 C CA . ILE A 1 79 ? -1.378 5.057 11.284 1.00 95.62 79 ILE A CA 1
ATOM 640 C C . ILE A 1 79 ? -1.695 3.952 12.303 1.00 95.62 79 ILE A C 1
ATOM 642 O O . ILE A 1 79 ? -2.855 3.577 12.467 1.00 95.62 79 ILE A O 1
ATOM 646 N N . ARG A 1 80 ? -0.695 3.468 13.054 1.00 95.75 80 ARG A N 1
ATOM 647 C CA . ARG A 1 80 ? -0.893 2.443 14.101 1.00 95.75 80 ARG A CA 1
ATOM 648 C C . ARG A 1 80 ? -1.812 2.904 15.235 1.00 95.75 80 ARG A C 1
ATOM 650 O O . ARG A 1 80 ? -2.479 2.082 15.856 1.00 95.75 80 ARG A O 1
ATOM 657 N N . LYS A 1 81 ? -1.831 4.203 15.543 1.00 93.56 81 LYS A N 1
ATOM 658 C CA . LYS A 1 81 ? -2.719 4.783 16.566 1.00 93.56 81 LYS A CA 1
ATOM 659 C C . LYS A 1 81 ? -4.143 5.014 16.052 1.00 93.56 81 LYS A C 1
ATOM 661 O O . LYS A 1 81 ? -5.042 5.201 16.870 1.00 93.56 81 LYS A O 1
ATOM 666 N N . THR A 1 82 ? -4.344 5.007 14.737 1.00 93.06 82 THR A N 1
ATOM 667 C CA . THR A 1 82 ? -5.621 5.313 14.090 1.00 93.06 82 THR A CA 1
ATOM 668 C C . THR A 1 82 ? -6.194 4.087 13.368 1.00 93.06 82 THR A C 1
ATOM 670 O O . THR A 1 82 ? -6.450 3.062 13.999 1.00 93.06 82 THR A O 1
ATOM 673 N N . TRP A 1 83 ? -6.404 4.171 12.055 1.00 91.88 83 TRP A N 1
ATOM 674 C CA . TRP A 1 83 ? -7.058 3.155 11.228 1.00 91.88 83 TRP A CA 1
ATOM 675 C C . TRP A 1 83 ? -6.210 1.897 11.008 1.00 91.88 83 TRP A C 1
ATOM 677 O O . TRP A 1 83 ? -6.735 0.877 10.572 1.00 91.88 83 TRP A O 1
ATOM 687 N N . GLY A 1 84 ? -4.911 1.951 11.311 1.00 93.94 84 GLY A N 1
ATOM 688 C CA . GLY A 1 84 ? -3.999 0.808 11.277 1.00 93.94 84 GLY A CA 1
ATOM 689 C C . GLY A 1 84 ? -3.776 0.157 12.638 1.00 93.94 84 GLY A C 1
ATOM 690 O O . GLY A 1 84 ? -2.794 -0.562 12.820 1.00 93.94 84 GLY A O 1
ATOM 691 N N . ASN A 1 85 ? -4.639 0.433 13.618 1.00 92.94 85 ASN A N 1
ATOM 692 C CA . ASN A 1 85 ? -4.530 -0.165 14.940 1.00 92.94 85 ASN A CA 1
ATOM 693 C C . ASN A 1 85 ? -4.760 -1.677 14.881 1.00 92.94 85 ASN A C 1
ATOM 695 O O . ASN A 1 85 ? -5.790 -2.145 14.399 1.00 92.94 85 ASN A O 1
ATOM 699 N N . ILE A 1 86 ? -3.825 -2.443 15.444 1.00 91.50 86 ILE A N 1
ATOM 700 C CA . ILE A 1 86 ? -3.867 -3.902 15.372 1.00 91.50 86 ILE A CA 1
ATOM 701 C C . ILE A 1 86 ? -5.094 -4.530 16.048 1.00 91.50 86 ILE A C 1
ATOM 703 O O . ILE A 1 86 ? -5.533 -5.604 15.644 1.00 91.50 86 ILE A O 1
ATOM 707 N N . ARG A 1 87 ? -5.708 -3.847 17.023 1.00 90.56 87 ARG A N 1
ATOM 708 C CA . ARG A 1 87 ? -6.951 -4.302 17.672 1.00 90.56 87 ARG A CA 1
ATOM 709 C C . ARG A 1 87 ? -8.127 -4.382 16.695 1.00 90.56 87 ARG A C 1
ATOM 711 O O . ARG A 1 87 ? -9.053 -5.152 16.916 1.00 90.56 87 ARG A O 1
ATOM 718 N N . LEU A 1 88 ? -8.080 -3.647 15.579 1.00 89.94 88 LEU A N 1
ATOM 719 C CA . LEU A 1 88 ? -9.100 -3.735 14.530 1.00 89.94 88 LEU A CA 1
ATOM 720 C C . LEU A 1 88 ? -9.129 -5.117 13.861 1.00 89.94 88 LEU A C 1
ATOM 722 O O . LEU A 1 88 ? -10.155 -5.490 13.293 1.00 89.94 88 LEU A O 1
ATOM 726 N N . TYR A 1 89 ? -8.061 -5.915 13.967 1.00 92.44 89 TYR A N 1
ATOM 727 C CA . TYR A 1 89 ? -8.065 -7.293 13.480 1.00 92.44 89 TYR A CA 1
ATOM 728 C C . TYR A 1 89 ? -9.115 -8.160 14.191 1.00 92.44 89 TYR A C 1
ATOM 730 O O . TYR A 1 89 ? -9.725 -9.019 13.556 1.00 92.44 89 TYR A O 1
ATOM 738 N N . GLU A 1 90 ? -9.386 -7.936 15.479 1.00 89.38 90 GLU A N 1
ATOM 739 C CA . GLU A 1 90 ? -10.342 -8.755 16.237 1.00 89.38 90 GLU A CA 1
ATOM 740 C C . GLU A 1 90 ? -11.750 -8.678 15.635 1.00 89.38 90 GLU A C 1
ATOM 742 O O . GLU A 1 90 ? -12.362 -9.721 15.395 1.00 89.38 90 GLU A O 1
ATOM 747 N N . ASN A 1 91 ? -12.191 -7.474 15.263 1.00 88.94 91 ASN A N 1
ATOM 748 C CA . ASN A 1 91 ? -13.542 -7.219 14.757 1.00 88.94 91 ASN A CA 1
ATOM 749 C C . ASN A 1 91 ? -13.638 -7.221 13.227 1.00 88.94 91 ASN A C 1
ATOM 751 O O . ASN A 1 91 ? -14.606 -7.730 12.670 1.00 88.94 91 ASN A O 1
ATOM 755 N N . PHE A 1 92 ? -12.629 -6.688 12.535 1.00 90.44 92 PHE A N 1
ATOM 756 C CA . PHE A 1 92 ? -12.688 -6.437 11.090 1.00 90.44 92 PHE A CA 1
ATOM 757 C C . PHE A 1 92 ? -11.744 -7.314 10.274 1.00 90.44 92 PHE A C 1
ATOM 759 O O . PHE A 1 92 ? -11.773 -7.261 9.046 1.00 90.44 92 PHE A O 1
ATOM 766 N N . LYS A 1 93 ? -10.890 -8.106 10.936 1.00 94.94 93 LYS A N 1
ATOM 767 C CA . LYS A 1 93 ? -9.902 -8.967 10.272 1.00 94.94 93 LYS A CA 1
ATOM 768 C C . LYS A 1 93 ? -9.018 -8.196 9.281 1.00 94.94 93 LYS A C 1
ATOM 770 O O . LYS A 1 93 ? -8.656 -8.711 8.224 1.00 94.94 93 LYS A O 1
ATOM 775 N N . THR A 1 94 ? -8.687 -6.953 9.629 1.00 94.25 94 THR A N 1
ATOM 776 C CA . THR A 1 94 ? -7.845 -6.052 8.835 1.00 94.25 94 THR A CA 1
ATOM 777 C C . THR A 1 94 ? -6.471 -5.890 9.472 1.00 94.25 94 THR A C 1
ATOM 779 O O . THR A 1 94 ? -6.367 -5.827 10.700 1.00 94.25 94 THR A O 1
ATOM 782 N N . VAL A 1 95 ? -5.419 -5.837 8.654 1.00 96.00 95 VAL A N 1
ATOM 783 C CA . VAL A 1 95 ? -4.040 -5.612 9.113 1.00 96.00 95 VAL A CA 1
ATOM 784 C C . VAL A 1 95 ? -3.309 -4.683 8.147 1.00 96.00 95 VAL A C 1
ATOM 786 O O . VAL A 1 95 ? -3.534 -4.722 6.937 1.00 96.00 95 VAL A O 1
ATOM 789 N N . VAL A 1 96 ? -2.414 -3.857 8.690 1.00 97.06 96 VAL A N 1
ATOM 790 C CA . VAL A 1 96 ? -1.552 -2.947 7.929 1.00 97.06 96 VAL A CA 1
ATOM 791 C C . VAL A 1 96 ? -0.117 -3.467 7.925 1.00 97.06 96 VAL A C 1
ATOM 793 O O . VAL A 1 96 ? 0.390 -3.887 8.963 1.00 97.06 96 VAL A O 1
ATOM 796 N N . LEU A 1 97 ? 0.533 -3.415 6.764 1.00 97.12 97 LEU A N 1
ATOM 797 C CA . LEU A 1 97 ? 1.969 -3.627 6.599 1.00 97.12 97 LEU A CA 1
ATOM 798 C C . LEU A 1 97 ? 2.628 -2.385 5.997 1.00 97.12 97 LEU A C 1
ATOM 800 O O . LEU A 1 97 ? 2.050 -1.712 5.139 1.00 97.12 97 LEU A O 1
ATOM 804 N N . PHE A 1 98 ? 3.867 -2.127 6.410 1.00 96.94 98 PHE A N 1
ATOM 805 C CA . PHE A 1 98 ? 4.697 -1.038 5.899 1.00 96.94 98 PHE A CA 1
ATOM 806 C C . PHE A 1 98 ? 5.836 -1.603 5.039 1.00 96.94 98 PHE A C 1
ATOM 808 O O . PHE A 1 98 ? 6.828 -2.088 5.595 1.00 96.94 98 PHE A O 1
ATOM 815 N N . PRO A 1 99 ? 5.715 -1.584 3.699 1.00 94.00 99 PRO A N 1
ATOM 816 C CA . PRO A 1 99 ? 6.812 -1.955 2.817 1.00 94.00 99 PRO A CA 1
ATOM 817 C C . PRO A 1 99 ? 7.873 -0.857 2.789 1.00 94.00 99 PRO A C 1
ATOM 819 O O . PRO A 1 99 ? 7.552 0.296 2.513 1.00 94.00 99 PRO A O 1
ATOM 822 N N . LEU A 1 100 ? 9.126 -1.225 3.058 1.00 93.19 100 LEU A N 1
ATOM 823 C CA . LEU A 1 100 ? 10.273 -0.315 3.065 1.00 93.19 100 LEU A CA 1
ATOM 824 C C . LEU A 1 100 ? 11.427 -0.856 2.213 1.00 93.19 100 LEU A C 1
ATOM 826 O O . LEU A 1 100 ? 11.631 -2.069 2.102 1.00 93.19 100 LEU A O 1
ATOM 830 N N . GLY A 1 101 ? 12.216 0.064 1.661 1.00 90.19 101 GLY A N 1
ATOM 831 C CA . GLY A 1 101 ? 13.549 -0.233 1.140 1.00 90.19 101 GLY A CA 1
ATOM 832 C C . GLY A 1 101 ? 14.620 -0.182 2.235 1.00 90.19 101 GLY A C 1
ATOM 833 O O . GLY A 1 101 ? 14.326 -0.122 3.433 1.00 90.19 101 GLY A O 1
ATOM 834 N N . ILE A 1 102 ? 15.883 -0.177 1.821 1.00 89.06 102 ILE A N 1
ATOM 835 C CA . ILE A 1 102 ? 17.056 0.081 2.661 1.00 89.06 102 ILE A CA 1
ATOM 836 C C . ILE A 1 102 ? 17.559 1.519 2.486 1.00 89.06 102 ILE A C 1
ATOM 838 O O . ILE A 1 102 ? 17.236 2.207 1.515 1.00 89.06 102 ILE A O 1
ATOM 842 N N . THR A 1 103 ? 18.384 1.947 3.438 1.00 89.88 103 THR A N 1
ATOM 843 C CA . THR A 1 103 ? 19.153 3.194 3.408 1.00 89.88 103 THR A CA 1
ATOM 844 C C . THR A 1 103 ? 20.583 2.914 3.871 1.00 89.88 103 THR A C 1
ATOM 846 O O . THR A 1 103 ? 20.803 1.977 4.642 1.00 89.88 103 THR A O 1
ATOM 849 N N . ASP A 1 104 ? 21.540 3.724 3.415 1.00 90.50 104 ASP A N 1
ATOM 850 C CA . ASP A 1 104 ? 22.943 3.668 3.859 1.00 90.50 104 ASP A CA 1
ATOM 851 C C . ASP A 1 104 ? 23.142 4.266 5.263 1.00 90.50 104 ASP A C 1
ATOM 853 O O . ASP A 1 104 ? 24.190 4.093 5.884 1.00 90.50 104 ASP A O 1
ATOM 857 N N . ASP A 1 105 ? 22.129 4.959 5.787 1.00 93.06 105 ASP A N 1
ATOM 858 C CA . ASP A 1 105 ? 22.129 5.490 7.147 1.00 93.06 105 ASP A CA 1
ATOM 859 C C . ASP A 1 105 ? 21.953 4.352 8.174 1.00 93.06 105 ASP A C 1
ATOM 861 O O . ASP A 1 105 ? 20.867 3.786 8.355 1.00 93.06 105 ASP A O 1
ATOM 865 N N . LEU A 1 106 ? 23.053 4.016 8.855 1.00 93.50 106 LEU A N 1
ATOM 866 C CA . LEU A 1 106 ? 23.110 2.947 9.853 1.00 93.50 106 LEU A CA 1
ATOM 867 C C . LEU A 1 106 ? 22.213 3.214 11.069 1.00 93.50 106 LEU A C 1
ATOM 869 O O . LEU A 1 106 ? 21.617 2.271 11.602 1.00 93.50 106 LEU A O 1
ATOM 873 N N . ASP A 1 107 ? 22.080 4.471 11.494 1.00 94.88 107 ASP A N 1
ATOM 874 C CA . ASP A 1 107 ? 21.236 4.836 12.633 1.00 94.88 107 ASP A CA 1
ATOM 875 C C . ASP A 1 107 ? 19.763 4.642 12.278 1.00 94.88 107 ASP A C 1
ATOM 877 O O . ASP A 1 107 ? 19.008 4.027 13.040 1.00 94.88 107 ASP A O 1
ATOM 881 N N . MET A 1 108 ? 19.366 5.061 11.075 1.00 92.88 108 MET A N 1
ATOM 882 C CA . MET A 1 108 ? 18.025 4.809 10.551 1.00 92.88 108 MET A CA 1
ATOM 883 C C . MET A 1 108 ? 17.737 3.314 10.414 1.00 92.88 108 MET A C 1
ATOM 885 O O . MET A 1 108 ? 16.675 2.856 10.845 1.00 92.88 108 MET A O 1
ATOM 889 N N . MET A 1 109 ? 18.680 2.520 9.900 1.00 93.75 109 MET A N 1
ATOM 890 C CA . MET A 1 109 ? 18.514 1.065 9.814 1.00 93.75 109 MET A CA 1
ATOM 891 C C . MET A 1 109 ? 18.352 0.412 11.197 1.00 93.75 109 MET A C 1
ATOM 893 O O . MET A 1 109 ? 17.494 -0.460 11.365 1.00 93.75 109 MET A O 1
ATOM 897 N N . ASN A 1 110 ? 19.097 0.864 12.211 1.00 95.50 110 ASN A N 1
ATOM 898 C CA . ASN A 1 110 ? 18.934 0.410 13.597 1.00 95.50 110 ASN A CA 1
ATOM 899 C C . ASN A 1 110 ? 17.564 0.818 14.175 1.00 95.50 110 ASN A C 1
ATOM 901 O O . ASN A 1 110 ? 16.902 0.034 14.861 1.00 95.50 110 ASN A O 1
ATOM 905 N N . LEU A 1 111 ? 17.086 2.029 13.871 1.00 95.94 111 LEU A N 1
ATOM 906 C CA . LEU A 1 111 ? 15.752 2.484 14.273 1.00 95.94 111 LEU A CA 1
ATOM 907 C C . LEU A 1 111 ? 14.631 1.655 13.632 1.00 95.94 111 LEU A C 1
ATOM 909 O O . LEU A 1 111 ? 13.647 1.372 14.325 1.00 95.94 111 LEU A O 1
ATOM 913 N N . ILE A 1 112 ? 14.784 1.242 12.368 1.00 95.88 112 ILE A N 1
ATOM 914 C CA . ILE A 1 112 ? 13.857 0.331 11.676 1.00 95.88 112 ILE A CA 1
ATOM 915 C C . ILE A 1 112 ? 13.866 -1.052 12.326 1.00 95.88 112 ILE A C 1
ATOM 917 O O . ILE A 1 112 ? 12.799 -1.604 12.581 1.00 95.88 112 ILE A O 1
ATOM 921 N N . GLN A 1 113 ? 15.033 -1.598 12.675 1.00 95.88 113 GLN A N 1
ATOM 922 C CA . GLN A 1 113 ? 15.106 -2.881 13.385 1.00 95.88 113 GLN A CA 1
ATOM 923 C C . GLN A 1 113 ? 14.399 -2.824 14.744 1.00 95.88 113 GLN A C 1
ATOM 925 O O . GLN A 1 113 ? 13.604 -3.708 15.059 1.00 95.88 113 GLN A O 1
ATOM 930 N N . LYS A 1 114 ? 14.618 -1.757 15.524 1.00 96.56 114 LYS A N 1
ATOM 931 C CA . LYS A 1 114 ? 13.905 -1.532 16.795 1.00 96.56 114 LYS A CA 1
ATOM 932 C C . LYS A 1 114 ? 12.397 -1.375 16.592 1.00 96.56 114 LYS A C 1
ATOM 934 O O . LYS A 1 114 ? 11.610 -1.844 17.409 1.00 96.56 114 LYS A O 1
ATOM 939 N N . GLU A 1 115 ? 11.983 -0.699 15.520 1.00 96.75 115 GLU A N 1
ATOM 940 C CA . GLU A 1 115 ? 10.570 -0.566 15.153 1.00 96.75 115 GLU A CA 1
ATOM 941 C C . GLU A 1 115 ? 9.956 -1.929 14.818 1.00 96.75 115 GLU A C 1
ATOM 943 O O . GLU A 1 115 ? 8.906 -2.272 15.360 1.00 96.75 115 GLU A O 1
ATOM 948 N N . GLN A 1 116 ? 10.646 -2.736 14.010 1.00 96.50 116 GLN A N 1
ATOM 949 C CA . GLN A 1 116 ? 10.201 -4.073 13.640 1.00 96.50 116 GLN A CA 1
ATOM 950 C C . GLN A 1 116 ? 10.133 -5.014 14.844 1.00 96.50 116 GLN A C 1
ATOM 952 O O . GLN A 1 116 ? 9.169 -5.761 14.968 1.00 96.50 116 GLN A O 1
ATOM 957 N N . GLN A 1 117 ? 11.106 -4.968 15.756 1.00 95.88 117 GLN A N 1
ATOM 958 C CA . GLN A 1 117 ? 11.064 -5.752 16.997 1.00 95.88 117 GLN A CA 1
ATOM 959 C C . GLN A 1 117 ? 9.850 -5.397 17.861 1.00 95.88 117 GLN A C 1
ATOM 961 O O . GLN A 1 117 ? 9.294 -6.264 18.530 1.00 95.88 117 GLN A O 1
ATOM 966 N N . LYS A 1 118 ? 9.434 -4.125 17.847 1.00 95.44 118 LYS A N 1
ATOM 967 C CA . LYS A 1 118 ? 8.306 -3.645 18.643 1.00 95.44 118 LYS A CA 1
ATOM 968 C C . LYS A 1 118 ? 6.946 -3.972 18.022 1.00 95.44 118 LYS A C 1
ATOM 970 O O . LYS A 1 118 ? 6.034 -4.331 18.760 1.00 95.44 118 LYS A O 1
ATOM 975 N N . TYR A 1 119 ? 6.787 -3.795 16.709 1.00 95.56 119 TYR A N 1
ATOM 976 C CA . TYR A 1 119 ? 5.473 -3.868 16.051 1.00 95.56 119 TYR A CA 1
ATOM 977 C C . TYR A 1 119 ? 5.308 -5.080 15.124 1.00 95.56 119 TYR A C 1
ATOM 979 O O . TYR A 1 119 ? 4.207 -5.617 15.003 1.00 95.56 119 TYR A O 1
ATOM 987 N N . GLY A 1 120 ? 6.389 -5.566 14.511 1.00 94.94 120 GLY A N 1
ATOM 988 C CA . GLY A 1 120 ? 6.362 -6.758 13.662 1.00 94.94 120 GLY A CA 1
ATOM 989 C C . GLY A 1 120 ? 5.502 -6.614 12.402 1.00 94.94 120 GLY A C 1
ATOM 990 O O . GLY A 1 120 ? 4.894 -7.601 11.984 1.00 94.94 120 GLY A O 1
ATOM 991 N N . ASP A 1 121 ? 5.392 -5.399 11.861 1.00 96.31 121 ASP A N 1
ATOM 992 C CA . ASP A 1 121 ? 4.525 -5.013 10.737 1.00 96.31 121 ASP A CA 1
ATOM 993 C C . ASP A 1 121 ? 5.286 -4.334 9.578 1.00 96.31 121 ASP A C 1
ATOM 995 O O . ASP A 1 121 ? 4.680 -3.830 8.631 1.00 96.31 121 ASP A O 1
ATOM 999 N N . ILE A 1 122 ? 6.620 -4.336 9.623 1.00 97.06 122 ILE A N 1
ATOM 1000 C CA . ILE A 1 122 ? 7.480 -3.892 8.525 1.00 97.06 122 ILE A CA 1
ATOM 1001 C C . ILE A 1 122 ? 7.843 -5.100 7.664 1.00 97.06 122 ILE A C 1
ATOM 1003 O O . ILE A 1 122 ? 8.242 -6.150 8.174 1.00 97.06 122 ILE A O 1
ATOM 1007 N N . ILE A 1 123 ? 7.763 -4.921 6.347 1.00 95.38 123 ILE A N 1
ATOM 1008 C CA . ILE A 1 123 ? 8.402 -5.810 5.373 1.00 95.38 123 ILE A CA 1
ATOM 1009 C C . ILE A 1 123 ? 9.473 -5.018 4.633 1.00 95.38 123 ILE A C 1
ATOM 1011 O O . ILE A 1 123 ? 9.266 -3.856 4.289 1.00 95.38 123 ILE A O 1
ATOM 1015 N N . GLN A 1 124 ? 10.636 -5.627 4.419 1.00 93.06 124 GLN A N 1
ATOM 1016 C CA . GLN A 1 124 ? 11.785 -4.918 3.864 1.00 93.06 124 GLN A CA 1
ATOM 1017 C C . GLN A 1 124 ? 12.514 -5.765 2.830 1.00 93.06 124 GLN A C 1
ATOM 1019 O O . GLN A 1 124 ? 12.849 -6.925 3.092 1.00 93.06 124 GLN A O 1
ATOM 1024 N N . GLN A 1 125 ? 12.809 -5.154 1.686 1.00 88.12 125 GLN A N 1
ATOM 1025 C CA . GLN A 1 125 ? 13.670 -5.718 0.649 1.00 88.12 125 GLN A CA 1
ATOM 1026 C C . GLN A 1 125 ? 14.899 -4.834 0.429 1.00 88.12 125 GLN A C 1
ATOM 1028 O O . GLN A 1 125 ? 14.900 -3.646 0.747 1.00 88.12 125 GLN A O 1
ATOM 1033 N N . GLU A 1 126 ? 15.956 -5.420 -0.126 1.00 83.88 126 GLU A N 1
ATOM 1034 C CA . GLU A 1 126 ? 17.248 -4.759 -0.354 1.00 83.88 126 GLU A CA 1
ATOM 1035 C C . GLU A 1 126 ? 17.273 -3.868 -1.609 1.00 83.88 126 GLU A C 1
ATOM 1037 O O . GLU A 1 126 ? 18.136 -4.006 -2.472 1.00 83.88 126 GLU A O 1
ATOM 1042 N N . PHE A 1 127 ? 16.324 -2.939 -1.720 1.00 80.19 127 PHE A N 1
ATOM 1043 C CA . PHE A 1 127 ? 16.361 -1.861 -2.710 1.00 80.19 127 PHE A CA 1
ATOM 1044 C C . PHE A 1 127 ? 16.441 -0.507 -2.012 1.00 80.19 127 PHE A C 1
ATOM 1046 O O . PHE A 1 127 ? 15.872 -0.327 -0.940 1.00 80.19 127 PHE A O 1
ATOM 1053 N N . PHE A 1 128 ? 17.130 0.458 -2.614 1.00 72.06 128 PHE A N 1
ATOM 1054 C CA . PHE A 1 128 ? 17.227 1.797 -2.043 1.00 72.06 128 PHE A CA 1
ATOM 1055 C C . PHE A 1 128 ? 15.909 2.553 -2.168 1.00 72.06 128 PHE A C 1
ATOM 1057 O O . PHE A 1 128 ? 15.367 2.711 -3.266 1.00 72.06 128 PHE A O 1
ATOM 1064 N N . ASP A 1 129 ? 15.430 3.060 -1.037 1.00 61.56 129 ASP A N 1
ATOM 1065 C CA . ASP A 1 129 ? 14.239 3.897 -0.958 1.00 61.56 129 ASP A CA 1
ATOM 1066 C C . ASP A 1 129 ? 14.542 5.272 -1.593 1.00 61.56 129 ASP A C 1
ATOM 1068 O O . ASP A 1 129 ? 15.086 6.182 -0.970 1.00 61.56 129 ASP A O 1
ATOM 1072 N N . THR A 1 130 ? 14.296 5.391 -2.902 1.00 63.56 130 THR A N 1
ATOM 1073 C CA . THR A 1 130 ? 14.664 6.564 -3.721 1.00 63.56 130 THR A CA 1
ATOM 1074 C C . THR A 1 130 ? 13.438 7.297 -4.268 1.00 63.56 130 THR A C 1
ATOM 1076 O O . THR A 1 130 ? 13.498 7.955 -5.307 1.00 63.56 130 THR A O 1
ATOM 1079 N N . TYR A 1 131 ? 12.322 7.260 -3.531 1.00 58.19 131 TYR A N 1
ATOM 1080 C CA . TYR A 1 131 ? 11.052 7.913 -3.895 1.00 58.19 131 TYR A CA 1
ATOM 1081 C C . TYR A 1 131 ? 11.140 9.444 -4.072 1.00 58.19 131 TYR A C 1
ATOM 1083 O O . TYR A 1 131 ? 10.189 10.070 -4.537 1.00 58.19 131 TYR A O 1
ATOM 1091 N N . LYS A 1 132 ? 12.275 10.074 -3.743 1.00 47.12 132 LYS A N 1
ATOM 1092 C CA . LYS A 1 132 ? 12.410 11.533 -3.605 1.00 47.12 132 LYS A CA 1
ATOM 1093 C C . LYS A 1 132 ? 12.244 12.356 -4.890 1.00 47.12 132 LYS A C 1
ATOM 1095 O O . LYS A 1 132 ? 12.093 13.563 -4.769 1.00 47.12 132 LYS A O 1
ATOM 1100 N N . ASN A 1 133 ? 12.198 11.756 -6.088 1.00 40.84 133 ASN A N 1
ATOM 1101 C CA . ASN A 1 133 ? 12.206 12.517 -7.354 1.00 40.84 133 ASN A CA 1
ATOM 1102 C C . ASN A 1 133 ? 11.152 12.103 -8.407 1.00 40.84 133 ASN A C 1
ATOM 1104 O O . ASN A 1 133 ? 11.244 12.531 -9.559 1.00 40.84 133 ASN A O 1
ATOM 1108 N N . LEU A 1 134 ? 10.146 11.296 -8.049 1.00 51.62 134 LEU A N 1
ATOM 1109 C CA . LEU A 1 134 ? 9.193 10.727 -9.021 1.00 51.62 134 LEU A CA 1
ATOM 1110 C C . LEU A 1 134 ? 8.328 11.785 -9.735 1.00 51.62 134 LEU A C 1
ATOM 1112 O O . LEU A 1 134 ? 8.044 11.641 -10.919 1.00 51.62 134 LEU A O 1
ATOM 1116 N N . THR A 1 135 ? 7.972 12.883 -9.062 1.00 50.88 135 THR A N 1
ATOM 1117 C CA . THR A 1 135 ? 7.106 13.940 -9.627 1.00 50.88 135 THR A CA 1
ATOM 1118 C C . THR A 1 135 ? 7.801 14.800 -10.693 1.00 50.88 135 THR A C 1
ATOM 1120 O O . THR A 1 135 ? 7.131 15.435 -11.500 1.00 50.88 135 THR A O 1
ATOM 1123 N N . ILE A 1 136 ? 9.139 14.841 -10.710 1.00 52.75 136 ILE A N 1
ATOM 1124 C CA . ILE A 1 136 ? 9.921 15.744 -11.578 1.00 52.75 136 ILE A CA 1
ATOM 1125 C C . ILE A 1 136 ? 10.443 15.018 -12.825 1.00 52.75 136 ILE A C 1
ATOM 1127 O O . ILE A 1 136 ? 10.853 15.669 -13.782 1.00 52.75 136 ILE A O 1
ATOM 1131 N N . LYS A 1 137 ? 10.433 13.678 -12.849 1.00 56.47 137 LYS A N 1
ATOM 1132 C CA . LYS A 1 137 ? 11.019 12.903 -13.946 1.00 56.47 137 LYS A CA 1
ATOM 1133 C C . LYS A 1 137 ? 9.976 12.632 -15.044 1.00 56.47 137 LYS A C 1
ATOM 1135 O O . LYS A 1 137 ? 9.174 11.712 -14.885 1.00 56.47 137 LYS A O 1
ATOM 1140 N N . PRO A 1 138 ? 9.972 13.369 -16.174 1.00 70.69 138 PRO A N 1
ATOM 1141 C CA . PRO A 1 138 ? 9.163 12.972 -17.318 1.00 70.69 138 PRO A CA 1
ATOM 1142 C C . PRO A 1 138 ? 9.649 11.617 -17.840 1.00 70.69 138 PRO A C 1
ATOM 1144 O O . PRO A 1 138 ? 10.851 11.342 -17.867 1.00 70.69 138 PRO A O 1
ATOM 1147 N N . VAL A 1 139 ? 8.716 10.773 -18.275 1.00 78.00 139 VAL A N 1
ATOM 1148 C CA . VAL A 1 139 ? 9.057 9.515 -18.945 1.00 78.00 139 VAL A CA 1
ATOM 1149 C C . VAL A 1 139 ? 9.535 9.835 -20.356 1.00 78.00 139 VAL A C 1
ATOM 1151 O O . VAL A 1 139 ? 8.808 10.432 -21.149 1.00 78.00 139 VAL A O 1
ATOM 1154 N N . SER A 1 140 ? 10.779 9.474 -20.668 1.00 78.12 140 SER A N 1
ATOM 1155 C CA . SER A 1 140 ? 11.336 9.700 -22.003 1.00 78.12 140 SER A CA 1
ATOM 1156 C C . SER A 1 140 ? 10.782 8.700 -23.023 1.00 78.12 140 SER A C 1
ATOM 1158 O O . SER A 1 140 ? 10.478 7.560 -22.680 1.00 78.12 140 SER A O 1
ATOM 1160 N N . TYR A 1 141 ? 10.756 9.074 -24.308 1.00 76.88 141 TYR A N 1
ATOM 1161 C CA . TYR A 1 141 ? 10.389 8.156 -25.401 1.00 76.88 141 TYR A CA 1
ATOM 1162 C C . TYR A 1 141 ? 11.247 6.875 -25.419 1.00 76.88 141 TYR A C 1
ATOM 1164 O O . TYR A 1 141 ? 10.784 5.801 -25.788 1.00 76.88 141 TYR A O 1
ATOM 1172 N N . LYS A 1 142 ? 12.510 6.972 -24.982 1.00 73.38 142 LYS A N 1
ATOM 1173 C CA . LYS A 1 142 ? 13.413 5.820 -24.856 1.00 73.38 142 LYS A CA 1
ATOM 1174 C C . LYS A 1 142 ? 12.985 4.864 -23.736 1.00 73.38 142 LYS A C 1
ATOM 1176 O O . LYS A 1 142 ? 13.191 3.661 -23.864 1.00 73.38 142 LYS A O 1
ATOM 1181 N N . GLU A 1 143 ? 12.436 5.388 -22.641 1.00 73.94 143 GLU A N 1
ATOM 1182 C CA . GLU A 1 143 ? 11.918 4.588 -21.523 1.00 73.94 143 GLU A CA 1
ATOM 1183 C C . GLU A 1 143 ? 10.530 4.013 -21.831 1.00 73.94 143 GLU A C 1
ATOM 1185 O O . GLU A 1 143 ? 10.241 2.881 -21.445 1.00 73.94 143 GLU A O 1
ATOM 1190 N N . TYR A 1 144 ? 9.688 4.772 -22.535 1.00 79.12 144 TYR A N 1
ATOM 1191 C CA . TYR A 1 144 ? 8.342 4.364 -22.919 1.00 79.12 144 TYR A CA 1
ATOM 1192 C C . TYR A 1 144 ? 7.980 4.942 -24.301 1.00 79.12 144 TYR A C 1
ATOM 1194 O O . TYR A 1 144 ? 7.620 6.115 -24.404 1.00 79.12 144 TYR A O 1
ATOM 1202 N N . PRO A 1 145 ? 8.078 4.144 -25.380 1.00 77.50 145 PRO A N 1
ATOM 1203 C CA . PRO A 1 145 ? 7.877 4.636 -26.746 1.00 77.50 145 PRO A CA 1
ATOM 1204 C C . PRO A 1 145 ? 6.401 4.779 -27.137 1.00 77.50 145 PRO A C 1
ATOM 1206 O O . PRO A 1 145 ? 6.089 5.318 -28.196 1.00 77.50 145 PRO A O 1
ATOM 1209 N N . MET A 1 146 ? 5.480 4.256 -26.325 1.00 81.25 146 MET A N 1
ATOM 1210 C CA . MET A 1 146 ? 4.052 4.334 -26.614 1.00 81.25 146 MET A CA 1
ATOM 1211 C C . MET A 1 146 ? 3.512 5.730 -26.297 1.00 81.25 146 MET A C 1
ATOM 1213 O O . MET A 1 146 ? 3.942 6.387 -25.352 1.00 81.25 146 MET A O 1
ATOM 1217 N N . GLN A 1 147 ? 2.512 6.157 -27.067 1.00 82.69 147 GLN A N 1
ATOM 1218 C CA . GLN A 1 147 ? 1.890 7.473 -26.911 1.00 82.69 147 GLN A CA 1
ATOM 1219 C C . GLN A 1 147 ? 1.051 7.595 -25.626 1.00 82.69 147 GLN A C 1
ATOM 1221 O O . GLN A 1 147 ? 0.946 8.682 -25.064 1.00 82.69 147 GLN A O 1
ATOM 1226 N N . TYR A 1 148 ? 0.458 6.488 -25.164 1.00 85.88 148 TYR A N 1
ATOM 1227 C CA . TYR A 1 148 ? -0.428 6.453 -24.001 1.00 85.88 148 TYR A CA 1
ATOM 1228 C C . TYR A 1 148 ? -0.110 5.264 -23.091 1.00 85.88 148 TYR A C 1
ATOM 1230 O O . TYR A 1 148 ? 0.336 4.205 -23.546 1.00 85.88 148 TYR A O 1
ATOM 1238 N N . TYR A 1 149 ? -0.365 5.431 -21.793 1.00 88.31 149 TYR A N 1
ATOM 1239 C CA . TYR A 1 149 ? -0.376 4.318 -20.846 1.00 88.31 149 TYR A CA 1
ATOM 1240 C C . TYR A 1 149 ? -1.629 3.455 -21.034 1.00 88.31 149 TYR A C 1
ATOM 1242 O O . TYR A 1 149 ? -2.676 3.980 -21.428 1.00 88.31 149 TYR A O 1
ATOM 1250 N N . PRO A 1 150 ? -1.560 2.144 -20.733 1.00 89.19 150 PRO A N 1
ATOM 1251 C CA . PRO A 1 150 ? -2.759 1.316 -20.650 1.00 89.19 150 PRO A CA 1
ATOM 1252 C C . PRO A 1 150 ? -3.730 1.868 -19.596 1.00 89.19 150 PRO A C 1
ATOM 1254 O O . PRO A 1 150 ? -3.345 2.648 -18.719 1.00 89.19 150 PRO A O 1
ATOM 1257 N N . ARG A 1 151 ? -4.996 1.435 -19.652 1.00 89.38 151 ARG A N 1
ATOM 1258 C CA . ARG A 1 151 ? -5.975 1.750 -18.603 1.00 89.38 151 ARG A CA 1
ATOM 1259 C C . ARG A 1 151 ? -5.426 1.288 -17.251 1.00 89.38 151 ARG A C 1
ATOM 1261 O O . ARG A 1 151 ? -5.086 0.122 -17.097 1.00 89.38 151 ARG A O 1
ATOM 1268 N N . HIS A 1 152 ? -5.354 2.201 -16.294 1.00 90.75 152 HIS A N 1
ATOM 1269 C CA . HIS A 1 152 ? -4.820 1.965 -14.956 1.00 90.75 152 HIS A CA 1
ATOM 1270 C C . HIS A 1 152 ? -5.619 2.781 -13.933 1.00 90.75 152 HIS A C 1
ATOM 1272 O O . HIS A 1 152 ? -6.364 3.696 -14.295 1.00 90.75 152 HIS A O 1
ATOM 1278 N N . CYS A 1 153 ? -5.487 2.443 -12.653 1.00 89.00 153 CYS A N 1
ATOM 1279 C CA . CYS A 1 153 ? -6.019 3.248 -11.559 1.00 89.00 153 CYS A CA 1
ATOM 1280 C C . CYS A 1 153 ? -4.983 4.303 -11.172 1.00 89.00 153 CYS A C 1
ATOM 1282 O O . CYS A 1 153 ? -3.974 3.953 -10.579 1.00 89.00 153 CYS A O 1
ATOM 1284 N N . SER A 1 154 ? -5.231 5.569 -11.506 1.00 82.62 154 SER A N 1
ATOM 1285 C CA . SER A 1 154 ? -4.325 6.673 -11.170 1.00 82.62 154 SER A CA 1
ATOM 1286 C C . SER A 1 154 ? -4.488 7.106 -9.709 1.00 82.62 154 SER A C 1
ATOM 1288 O O . SER A 1 154 ? -5.526 7.664 -9.350 1.00 82.62 154 SER A O 1
ATOM 1290 N N . GLY A 1 155 ? -3.423 6.959 -8.920 1.00 70.81 155 GLY A N 1
ATOM 1291 C CA . GLY A 1 155 ? -3.201 7.695 -7.671 1.00 70.81 155 GLY A CA 1
ATOM 1292 C C . GLY A 1 155 ? -3.962 7.270 -6.399 1.00 70.81 155 GLY A C 1
ATOM 1293 O O . GLY A 1 155 ? -5.009 6.630 -6.417 1.00 70.81 155 GLY A O 1
ATOM 1294 N N . SER A 1 156 ? -3.377 7.695 -5.269 1.00 75.81 156 SER A N 1
ATOM 1295 C CA . SER A 1 156 ? -3.750 7.554 -3.844 1.00 75.81 156 SER A CA 1
ATOM 1296 C C . SER A 1 156 ? -3.959 6.141 -3.293 1.00 75.81 156 SER A C 1
ATOM 1298 O O . SER A 1 156 ? -3.383 5.827 -2.254 1.00 75.81 156 SER A O 1
ATOM 1300 N N . PHE A 1 157 ? -4.769 5.304 -3.936 1.00 85.06 157 PHE A N 1
ATOM 1301 C CA . PHE A 1 157 ? -4.958 3.902 -3.567 1.00 85.06 157 PHE A CA 1
ATOM 1302 C C . PHE A 1 157 ? -5.656 3.143 -4.699 1.00 85.06 157 PHE A C 1
ATOM 1304 O O . PHE A 1 157 ? -6.382 3.702 -5.520 1.00 85.06 157 PHE A O 1
ATOM 1311 N N . TYR A 1 158 ? -5.536 1.825 -4.670 1.00 89.31 158 TYR A N 1
ATOM 1312 C CA . TYR A 1 158 ? -6.397 0.928 -5.424 1.00 89.31 158 TYR A CA 1
ATOM 1313 C C . TYR A 1 158 ? -6.666 -0.321 -4.578 1.00 89.31 158 TYR A C 1
ATOM 1315 O O . TYR A 1 158 ? -5.894 -0.671 -3.689 1.00 89.31 158 TYR A O 1
ATOM 1323 N N . LEU A 1 159 ? -7.794 -0.987 -4.832 1.00 90.69 159 LEU A N 1
ATOM 1324 C CA . LEU A 1 159 ? -8.177 -2.216 -4.136 1.00 90.69 159 LEU A CA 1
ATOM 1325 C C . LEU A 1 159 ? -8.102 -3.387 -5.106 1.00 90.69 159 LEU A C 1
ATOM 1327 O O . LEU A 1 159 ? -8.704 -3.319 -6.180 1.00 90.69 159 LEU A O 1
ATOM 1331 N N . LEU A 1 160 ? -7.404 -4.445 -4.700 1.00 92.69 160 LEU A N 1
ATOM 1332 C CA . LEU A 1 160 ? -7.279 -5.699 -5.434 1.00 92.69 160 LEU A CA 1
ATOM 1333 C C . LEU A 1 160 ? -7.918 -6.827 -4.624 1.00 92.69 160 LEU A C 1
ATOM 1335 O O . LEU A 1 160 ? -7.835 -6.841 -3.396 1.00 92.69 160 LEU A O 1
ATOM 1339 N N . THR A 1 161 ? -8.497 -7.816 -5.301 1.00 91.81 161 THR A N 1
ATOM 1340 C CA . THR A 1 161 ? -8.777 -9.099 -4.644 1.00 91.81 161 THR A CA 1
ATOM 1341 C C . THR A 1 161 ? -7.468 -9.859 -4.430 1.00 91.81 161 THR A C 1
ATOM 1343 O O . THR A 1 161 ? -6.549 -9.759 -5.248 1.00 91.81 161 THR A O 1
ATOM 1346 N N . GLY A 1 162 ? -7.379 -10.673 -3.372 1.00 89.88 162 GLY A N 1
ATOM 1347 C CA . GLY A 1 162 ? -6.187 -11.500 -3.129 1.00 89.88 162 GLY A CA 1
ATOM 1348 C C . GLY A 1 162 ? -5.864 -12.427 -4.309 1.00 89.88 162 GLY A C 1
ATOM 1349 O O . GLY A 1 162 ? -4.702 -12.639 -4.653 1.00 89.88 162 GLY A O 1
ATOM 1350 N N . TYR A 1 163 ? -6.902 -12.903 -5.002 1.00 89.44 163 TYR A N 1
ATOM 13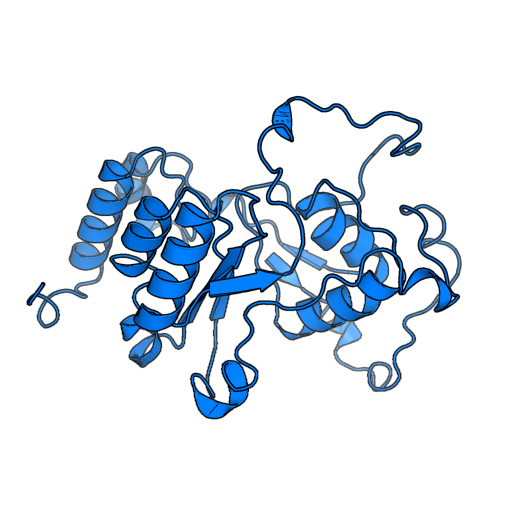51 C CA . TYR A 1 163 ? -6.757 -13.690 -6.222 1.00 89.44 163 TYR A CA 1
ATOM 1352 C C . TYR A 1 163 ? -6.085 -12.908 -7.361 1.00 89.44 163 TYR A C 1
ATOM 1354 O O . TYR A 1 163 ? -5.130 -13.405 -7.961 1.00 89.44 163 TYR A O 1
ATOM 1362 N N . LEU A 1 164 ? -6.543 -11.681 -7.641 1.00 91.25 164 LEU A N 1
ATOM 1363 C CA . LEU A 1 164 ? -5.934 -10.837 -8.668 1.00 91.25 164 LEU A CA 1
ATOM 1364 C C . LEU A 1 164 ? -4.491 -10.473 -8.297 1.00 91.25 164 LEU A C 1
ATOM 1366 O O . LEU A 1 164 ? -3.617 -10.554 -9.154 1.00 91.25 164 LEU A O 1
ATOM 1370 N N . ALA A 1 165 ? -4.225 -10.143 -7.029 1.00 91.62 165 ALA A N 1
ATOM 1371 C CA . ALA A 1 165 ? -2.875 -9.837 -6.555 1.00 91.62 165 ALA A CA 1
ATOM 1372 C C . ALA A 1 165 ? -1.887 -10.984 -6.849 1.00 91.62 165 ALA A C 1
ATOM 1374 O O . ALA A 1 165 ? -0.792 -10.737 -7.354 1.00 91.62 165 ALA A O 1
ATOM 1375 N N . ARG A 1 166 ? -2.300 -12.244 -6.635 1.00 88.94 166 ARG A N 1
ATOM 1376 C CA . ARG A 1 166 ? -1.504 -13.429 -7.001 1.00 88.94 166 ARG A CA 1
ATOM 1377 C C . ARG A 1 166 ? -1.232 -13.501 -8.506 1.00 88.94 166 ARG A C 1
ATOM 1379 O O . ARG A 1 166 ? -0.101 -13.759 -8.905 1.00 88.94 166 ARG A O 1
ATOM 1386 N N . LEU A 1 167 ? -2.247 -13.281 -9.345 1.00 86.88 167 LEU A N 1
ATOM 1387 C CA . LEU A 1 167 ? -2.078 -13.325 -10.802 1.00 86.88 167 LEU A CA 1
ATOM 1388 C C . LEU A 1 167 ? -1.135 -12.229 -11.308 1.00 86.88 167 LEU A C 1
ATOM 1390 O O . LEU A 1 167 ? -0.269 -12.509 -12.137 1.00 86.88 167 LEU A O 1
ATOM 1394 N N . LEU A 1 168 ? -1.280 -11.005 -10.794 1.00 89.19 168 LEU A N 1
ATOM 1395 C CA . LEU A 1 168 ? -0.393 -9.891 -11.125 1.00 89.19 168 LEU A CA 1
ATOM 1396 C C . LEU A 1 168 ? 1.046 -10.204 -10.705 1.00 89.19 168 LEU A C 1
ATOM 1398 O O . LEU A 1 168 ? 1.955 -10.023 -11.509 1.00 89.19 168 LEU A O 1
ATOM 1402 N N . PHE A 1 169 ? 1.248 -10.746 -9.499 1.00 86.69 169 PHE A N 1
ATOM 1403 C CA . PHE A 1 169 ? 2.567 -11.160 -9.018 1.00 86.69 169 PHE A CA 1
ATOM 1404 C C . PHE A 1 169 ? 3.220 -12.210 -9.927 1.00 86.69 169 PHE A C 1
ATOM 1406 O O . PHE A 1 169 ? 4.381 -12.059 -10.301 1.00 86.69 169 PHE A O 1
ATOM 1413 N N . GLU A 1 170 ? 2.481 -13.240 -10.350 1.00 83.25 170 GLU A N 1
ATOM 1414 C CA . GLU A 1 170 ? 3.017 -14.236 -11.286 1.00 83.25 170 GLU A CA 1
ATOM 1415 C C . GLU A 1 170 ? 3.371 -13.614 -12.644 1.00 83.25 170 GLU A C 1
ATOM 1417 O O . GLU A 1 170 ? 4.395 -13.964 -13.227 1.00 83.25 170 GLU A O 1
ATOM 1422 N N . GLN A 1 171 ? 2.575 -12.657 -13.139 1.00 82.00 171 GLN A N 1
ATOM 1423 C CA . GLN A 1 171 ? 2.886 -11.952 -14.388 1.00 82.00 171 GLN A CA 1
ATOM 1424 C C . GLN A 1 171 ? 4.072 -10.989 -14.263 1.00 82.00 171 GLN A C 1
ATOM 1426 O O . GLN A 1 171 ? 4.832 -10.850 -15.222 1.00 82.00 171 GLN A O 1
ATOM 1431 N N . ALA A 1 172 ? 4.275 -10.369 -13.098 1.00 82.38 172 ALA A N 1
ATOM 1432 C CA . ALA A 1 172 ? 5.382 -9.446 -12.848 1.00 82.38 172 ALA A CA 1
ATOM 1433 C C . ALA A 1 172 ? 6.750 -10.099 -13.100 1.00 82.38 172 ALA A C 1
ATOM 1435 O O . ALA A 1 172 ? 7.671 -9.444 -13.573 1.00 82.38 172 ALA A O 1
ATOM 1436 N N . ARG A 1 173 ? 6.865 -11.414 -12.879 1.00 76.44 173 ARG A N 1
ATOM 1437 C CA . ARG A 1 173 ? 8.097 -12.200 -13.089 1.00 76.44 173 ARG A CA 1
ATOM 1438 C C . ARG A 1 173 ? 8.562 -12.254 -14.547 1.00 76.44 173 ARG A C 1
ATOM 1440 O O . ARG A 1 173 ? 9.711 -12.606 -14.805 1.00 76.44 173 ARG A O 1
ATOM 1447 N N . PHE A 1 174 ? 7.671 -11.949 -15.488 1.00 75.81 174 PHE A N 1
ATOM 1448 C CA . PHE A 1 174 ? 7.935 -11.995 -16.927 1.00 75.81 174 PHE A CA 1
ATOM 1449 C C . PHE A 1 174 ? 8.136 -10.615 -17.541 1.00 75.81 174 PHE A C 1
ATOM 1451 O O . PHE A 1 174 ? 8.528 -10.525 -18.702 1.00 75.81 174 PHE A O 1
ATOM 1458 N N . CYS A 1 175 ? 7.861 -9.559 -16.780 1.00 74.94 175 CYS A N 1
ATOM 1459 C CA . CYS A 1 175 ? 7.924 -8.183 -17.227 1.00 74.94 175 CYS A CA 1
ATOM 1460 C C . CYS A 1 175 ? 9.062 -7.465 -16.524 1.00 74.94 175 CYS A C 1
ATOM 1462 O O . CYS A 1 175 ? 9.347 -7.692 -15.350 1.00 74.94 175 CYS A O 1
ATOM 1464 N N . THR A 1 176 ? 9.717 -6.558 -17.231 1.00 75.06 176 THR A N 1
ATOM 1465 C CA . THR A 1 176 ? 10.618 -5.629 -16.562 1.00 75.06 176 THR A CA 1
ATOM 1466 C C . THR A 1 176 ? 9.791 -4.734 -15.595 1.00 75.06 176 THR A C 1
ATOM 1468 O O . THR A 1 176 ? 8.600 -4.511 -15.814 1.00 75.06 176 THR A O 1
ATOM 1471 N N . LEU A 1 177 ? 10.397 -4.173 -14.536 1.00 76.94 177 LEU A N 1
ATOM 1472 C CA . LEU A 1 177 ? 9.752 -3.168 -13.660 1.00 76.94 177 LEU A CA 1
ATOM 1473 C C . LEU A 1 177 ? 9.630 -1.767 -14.298 1.00 76.94 177 LEU A C 1
ATOM 1475 O O . LEU A 1 177 ? 10.648 -1.126 -14.569 1.00 76.94 177 LEU A O 1
ATOM 1479 N N . PHE A 1 178 ? 8.408 -1.257 -14.474 1.00 81.25 178 PHE A N 1
ATOM 1480 C CA . PHE A 1 178 ? 8.190 0.151 -14.826 1.00 81.25 178 PHE A CA 1
ATOM 1481 C C . PHE A 1 178 ? 8.041 0.984 -13.546 1.00 81.25 178 PHE A C 1
ATOM 1483 O O . PHE A 1 178 ? 7.299 0.605 -12.647 1.00 81.25 178 PHE A O 1
ATOM 1490 N N . TRP A 1 179 ? 8.775 2.094 -13.443 1.00 78.38 179 TRP A N 1
ATOM 1491 C CA . TRP A 1 179 ? 8.953 2.815 -12.175 1.00 78.38 179 TRP A CA 1
ATOM 1492 C C . TRP A 1 179 ? 7.701 3.557 -11.688 1.00 78.38 179 TRP A C 1
ATOM 1494 O O . TRP A 1 179 ? 7.600 3.863 -10.502 1.00 78.38 179 TRP A O 1
ATOM 1504 N N . ILE A 1 180 ? 6.750 3.839 -12.583 1.00 84.44 180 ILE A N 1
ATOM 1505 C CA . ILE A 1 180 ? 5.430 4.348 -12.204 1.00 84.44 180 ILE A CA 1
ATOM 1506 C C . ILE A 1 180 ? 4.580 3.146 -11.785 1.00 84.44 180 ILE A C 1
ATOM 1508 O O . ILE A 1 180 ? 4.113 2.379 -12.629 1.00 84.44 180 ILE A O 1
ATOM 1512 N N . GLU A 1 181 ? 4.448 2.964 -10.473 1.00 86.19 181 GLU A N 1
ATOM 1513 C CA . GLU A 1 181 ? 3.907 1.758 -9.841 1.00 86.19 181 GLU A CA 1
ATOM 1514 C C . GLU A 1 181 ? 2.464 1.456 -10.262 1.00 86.19 181 GLU A C 1
ATOM 1516 O O . GLU A 1 181 ? 2.186 0.351 -10.727 1.00 86.19 181 GLU A O 1
ATOM 1521 N N . ASP A 1 182 ? 1.565 2.434 -10.199 1.00 89.06 182 ASP A N 1
ATOM 1522 C CA . ASP A 1 182 ? 0.151 2.242 -10.520 1.00 89.06 182 ASP A CA 1
ATOM 1523 C C . ASP A 1 182 ? -0.069 1.923 -12.011 1.00 89.06 182 ASP A C 1
ATOM 1525 O O . ASP A 1 182 ? -0.845 1.020 -12.356 1.00 89.06 182 ASP A O 1
ATOM 1529 N N . VAL A 1 183 ? 0.692 2.570 -12.897 1.00 88.88 183 VAL A N 1
ATOM 1530 C CA . VAL A 1 183 ? 0.771 2.249 -14.330 1.00 88.88 183 VAL A CA 1
ATOM 1531 C C . VAL A 1 183 ? 1.356 0.850 -14.559 1.00 88.88 183 VAL A C 1
ATOM 1533 O O . VAL A 1 183 ? 0.919 0.132 -15.463 1.00 88.88 183 VAL A O 1
ATOM 1536 N N . HIS A 1 184 ? 2.344 0.420 -13.776 1.00 87.31 184 HIS A N 1
ATOM 1537 C CA . HIS A 1 184 ? 2.929 -0.915 -13.896 1.00 87.31 184 HIS A CA 1
ATOM 1538 C C . HIS A 1 184 ? 1.955 -2.008 -13.437 1.00 87.31 184 HIS A C 1
ATOM 1540 O O . HIS A 1 184 ? 1.590 -2.884 -14.226 1.00 87.31 184 HIS A O 1
ATOM 1546 N N . VAL A 1 185 ? 1.509 -1.935 -12.184 1.00 90.12 185 VAL A N 1
ATOM 1547 C CA . VAL A 1 185 ? 0.722 -2.972 -11.512 1.00 90.12 185 VAL A CA 1
ATOM 1548 C C . VAL A 1 185 ? -0.691 -3.026 -12.063 1.00 90.12 185 VAL A C 1
ATOM 1550 O O . VAL A 1 185 ? -1.146 -4.082 -12.502 1.00 90.12 185 VAL A O 1
ATOM 1553 N N . THR A 1 186 ? -1.393 -1.894 -12.085 1.00 92.31 186 THR A N 1
ATOM 1554 C CA . THR A 1 186 ? -2.790 -1.887 -12.531 1.00 92.31 186 THR A CA 1
ATOM 1555 C C . THR A 1 186 ? -2.921 -1.676 -14.029 1.00 92.31 186 THR A C 1
ATOM 1557 O O . THR A 1 186 ? -3.948 -2.052 -14.570 1.00 92.31 186 THR A O 1
ATOM 1560 N N . GLY A 1 187 ? -1.911 -1.142 -14.719 1.00 91.06 187 GLY A N 1
ATOM 1561 C CA . GLY A 1 187 ? -1.943 -0.943 -16.169 1.00 91.06 187 GLY A CA 1
ATOM 1562 C C . GLY A 1 187 ? -1.359 -2.111 -16.957 1.00 91.06 187 GLY A C 1
ATOM 1563 O O . GLY A 1 187 ? -2.087 -2.889 -17.569 1.00 91.06 187 GLY A O 1
ATOM 1564 N N . HIS A 1 188 ? -0.033 -2.238 -16.953 1.00 87.12 188 HIS A N 1
ATOM 1565 C CA . HIS A 1 188 ? 0.679 -3.234 -17.759 1.00 87.12 188 HIS A CA 1
ATOM 1566 C C . HIS A 1 188 ? 0.346 -4.671 -17.345 1.00 87.12 188 HIS A C 1
ATOM 1568 O O . HIS A 1 188 ? -0.037 -5.484 -18.187 1.00 87.12 188 HIS A O 1
ATOM 1574 N N . LEU A 1 189 ? 0.471 -4.994 -16.054 1.00 88.00 189 LEU A N 1
ATOM 1575 C CA . LEU A 1 189 ? 0.151 -6.334 -15.554 1.00 88.00 189 LEU A CA 1
ATOM 1576 C C . LEU A 1 189 ? -1.361 -6.588 -15.592 1.00 88.00 189 LEU A C 1
ATOM 1578 O O . LEU A 1 189 ? -1.780 -7.685 -15.959 1.00 88.00 189 LEU A O 1
ATOM 1582 N N . GLY A 1 190 ? -2.168 -5.561 -15.305 1.00 90.19 190 GLY A N 1
ATOM 1583 C CA . GLY A 1 190 ? -3.625 -5.600 -15.436 1.00 90.19 190 GLY A CA 1
ATOM 1584 C C . GLY A 1 190 ? -4.086 -5.996 -16.841 1.00 90.19 190 GLY A C 1
ATOM 1585 O O . GLY A 1 190 ? -4.902 -6.906 -16.985 1.00 90.19 190 GLY A O 1
ATOM 1586 N N . LEU A 1 191 ? -3.499 -5.402 -17.884 1.00 87.56 191 LEU A N 1
ATOM 1587 C CA . LEU A 1 191 ? -3.782 -5.752 -19.277 1.00 87.56 191 LEU A CA 1
ATOM 1588 C C . LEU A 1 191 ? -3.475 -7.229 -19.575 1.00 87.56 191 LEU A C 1
ATOM 1590 O O . LEU A 1 191 ? -4.280 -7.905 -20.212 1.00 87.56 191 LEU A O 1
ATOM 1594 N N . ARG A 1 192 ? -2.351 -7.757 -19.071 1.00 84.44 192 ARG A N 1
ATOM 1595 C CA . ARG A 1 192 ? -1.936 -9.157 -19.297 1.00 84.44 192 ARG A CA 1
ATOM 1596 C C . ARG A 1 192 ? -2.875 -10.187 -18.681 1.00 84.44 192 ARG A C 1
ATOM 1598 O O . ARG A 1 192 ? -2.977 -11.298 -19.193 1.00 84.44 192 ARG A O 1
ATOM 1605 N N . VAL A 1 193 ? -3.517 -9.841 -17.569 1.00 86.00 193 VAL A N 1
ATOM 1606 C CA . VAL A 1 193 ? -4.473 -10.723 -16.881 1.00 86.00 193 VAL A CA 1
ATOM 1607 C C . VAL A 1 193 ? -5.924 -10.403 -17.236 1.00 86.00 193 VAL A C 1
ATOM 1609 O O . VAL A 1 193 ? -6.830 -10.965 -16.626 1.00 86.00 193 VAL A O 1
ATOM 1612 N N . HIS A 1 194 ? -6.150 -9.507 -18.205 1.00 86.12 194 HIS A N 1
ATOM 1613 C CA . HIS A 1 194 ? -7.471 -9.003 -18.583 1.00 86.12 194 HIS A CA 1
ATOM 1614 C C . HIS A 1 194 ? -8.272 -8.502 -17.370 1.00 86.12 194 HIS A C 1
ATOM 1616 O O . HIS A 1 194 ? -9.427 -8.878 -17.150 1.00 86.12 194 HIS A O 1
ATOM 1622 N N . ALA A 1 195 ? -7.626 -7.666 -16.555 1.00 89.31 195 ALA A N 1
ATOM 1623 C CA . ALA A 1 195 ? -8.229 -7.074 -15.374 1.00 89.31 195 ALA A CA 1
ATOM 1624 C C . ALA A 1 195 ? -9.454 -6.213 -15.729 1.00 89.31 195 ALA A C 1
ATOM 1626 O O . ALA A 1 195 ? -9.506 -5.527 -16.752 1.00 89.31 195 ALA A O 1
ATOM 1627 N N . TYR A 1 196 ? -10.445 -6.244 -14.844 1.00 90.94 196 TYR A N 1
ATOM 1628 C CA . TYR A 1 196 ? -11.631 -5.403 -14.881 1.00 90.94 196 TYR A CA 1
ATOM 1629 C C . TYR A 1 196 ? -11.489 -4.256 -13.878 1.00 90.94 196 TYR A C 1
ATOM 1631 O O . TYR A 1 196 ? -11.016 -4.456 -12.758 1.00 90.94 196 TYR A O 1
ATOM 1639 N N . TYR A 1 197 ? -11.938 -3.062 -14.267 1.00 91.19 197 TYR A N 1
ATOM 1640 C CA . TYR A 1 197 ? -11.785 -1.840 -13.481 1.00 91.19 197 TYR A CA 1
ATOM 1641 C C . TYR A 1 197 ? -13.153 -1.267 -13.145 1.00 91.19 197 TYR A C 1
ATOM 16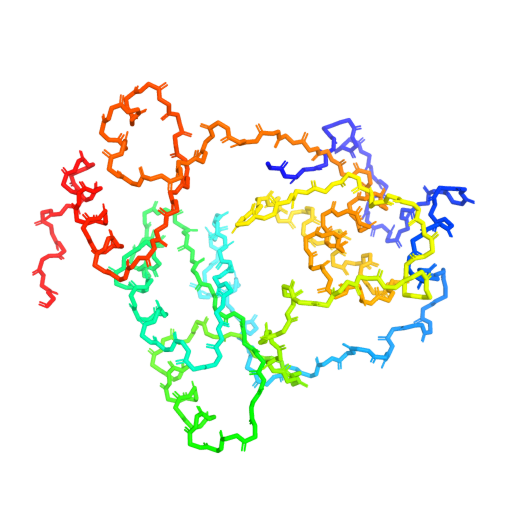43 O O . TYR A 1 197 ? -13.955 -0.985 -14.035 1.00 91.19 197 TYR A O 1
ATOM 1651 N N . GLU A 1 198 ? -13.381 -1.052 -11.856 1.00 88.75 198 GLU A N 1
ATOM 1652 C CA .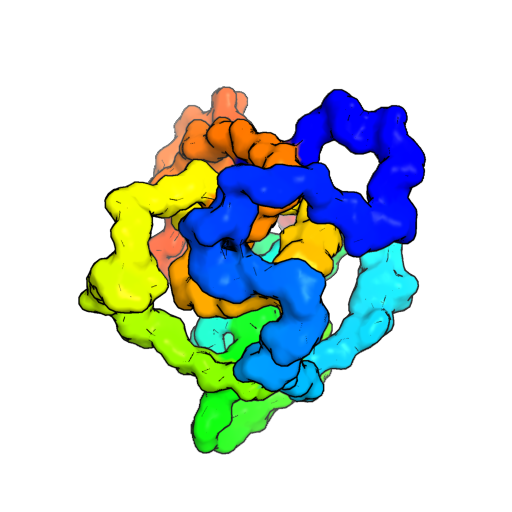 GLU A 1 198 ? -14.552 -0.362 -11.332 1.00 88.75 198 GLU A CA 1
ATOM 1653 C C . GLU A 1 198 ? -14.138 1.004 -10.773 1.00 88.75 198 GLU A C 1
ATOM 1655 O O . GLU A 1 198 ? -13.239 1.102 -9.926 1.00 88.75 198 GLU A O 1
ATOM 1660 N N . GLU A 1 199 ? -14.784 2.063 -11.255 1.00 84.69 199 GLU A N 1
ATOM 1661 C CA . GLU A 1 199 ? -14.441 3.444 -10.917 1.00 84.69 199 GLU A CA 1
ATOM 1662 C C . GLU A 1 199 ? -15.020 3.840 -9.563 1.00 84.69 199 GLU A C 1
ATOM 1664 O O . GLU A 1 199 ? -16.231 3.887 -9.365 1.00 84.69 199 GLU A O 1
ATOM 1669 N N . TRP A 1 200 ? -14.134 4.135 -8.614 1.00 84.25 200 TRP A N 1
ATOM 1670 C CA . TRP A 1 200 ? -14.497 4.460 -7.232 1.00 84.25 200 TRP A CA 1
ATOM 1671 C C . TRP A 1 200 ? -14.200 5.920 -6.876 1.00 84.25 200 TRP A C 1
ATOM 1673 O O . TRP A 1 200 ? -14.143 6.264 -5.701 1.00 84.25 200 TRP A O 1
ATOM 1683 N N . ASN A 1 201 ? -14.061 6.798 -7.873 1.00 80.88 201 ASN A N 1
ATOM 1684 C CA . ASN A 1 201 ? -13.725 8.212 -7.667 1.00 80.88 201 ASN A CA 1
ATOM 1685 C C . ASN A 1 201 ? -14.733 8.925 -6.751 1.00 80.88 201 ASN A C 1
ATOM 1687 O O . ASN A 1 201 ? -14.351 9.764 -5.947 1.00 80.88 201 ASN A O 1
ATOM 1691 N N . GLN A 1 202 ? -16.010 8.531 -6.806 1.00 78.50 202 GLN A N 1
ATOM 1692 C CA . GLN A 1 202 ? -17.075 9.074 -5.951 1.00 78.50 202 GLN A CA 1
ATOM 1693 C C . GLN A 1 202 ? -16.969 8.635 -4.478 1.00 78.50 202 GLN A C 1
ATOM 1695 O O . GLN A 1 202 ? -17.652 9.182 -3.618 1.00 78.50 202 GLN A O 1
ATOM 1700 N N . LYS A 1 203 ? -16.128 7.638 -4.178 1.00 81.56 203 LYS A N 1
ATOM 1701 C CA . LYS A 1 203 ? -15.851 7.151 -2.818 1.00 81.56 203 LYS A CA 1
ATOM 1702 C C . LYS A 1 203 ? -14.628 7.834 -2.192 1.00 81.56 203 LYS A C 1
ATOM 1704 O O . LYS A 1 203 ? -14.255 7.481 -1.072 1.00 81.56 203 LYS A O 1
ATOM 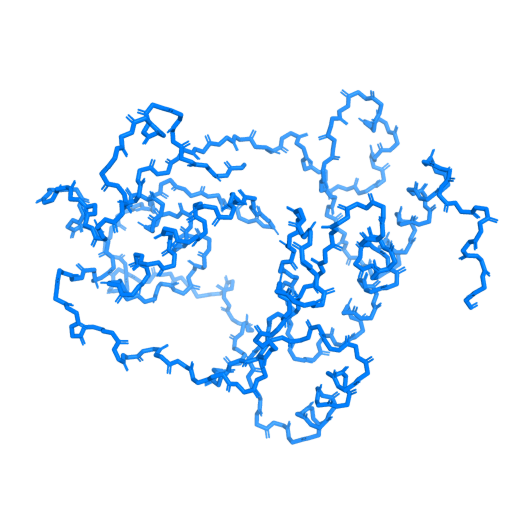1709 N N . ILE A 1 204 ? -13.995 8.760 -2.916 1.00 81.19 204 ILE A N 1
ATOM 1710 C CA . ILE A 1 204 ? -12.828 9.526 -2.475 1.00 81.19 204 ILE A CA 1
ATOM 1711 C C . ILE A 1 204 ? -13.272 10.938 -2.140 1.00 81.19 204 ILE A C 1
ATOM 1713 O O . ILE A 1 204 ? -13.933 11.605 -2.934 1.00 81.19 204 ILE A O 1
ATOM 1717 N N . LEU A 1 205 ? -12.857 11.405 -0.974 1.00 82.44 205 LEU A N 1
ATOM 1718 C CA . LEU A 1 205 ? -13.153 12.735 -0.492 1.00 82.44 205 LEU A CA 1
ATOM 1719 C C . LEU A 1 205 ? -11.846 13.518 -0.358 1.00 82.44 205 LEU A C 1
ATOM 1721 O O . LEU A 1 205 ? -10.960 13.161 0.412 1.00 82.44 205 LEU A O 1
ATOM 1725 N N . PHE A 1 206 ? -11.699 14.587 -1.135 1.00 79.75 206 PHE A N 1
ATOM 1726 C CA . PHE A 1 206 ? -10.433 15.326 -1.206 1.00 79.75 206 PHE A CA 1
ATOM 1727 C C . PHE A 1 206 ? -10.202 16.253 -0.005 1.00 79.75 206 PHE A C 1
ATOM 1729 O O . PHE A 1 206 ? -9.077 16.689 0.206 1.00 79.75 206 PHE A O 1
ATOM 1736 N N . LYS A 1 207 ? -11.238 16.566 0.785 1.00 76.81 207 LYS A N 1
ATOM 1737 C CA . LYS A 1 207 ? -11.129 17.430 1.968 1.00 76.81 207 LYS A CA 1
ATOM 1738 C C . LYS A 1 207 ? -11.949 16.896 3.135 1.00 76.81 207 LYS A C 1
ATOM 1740 O O . LYS A 1 207 ? -13.171 16.957 3.102 1.00 76.81 207 LYS A O 1
ATOM 1745 N N . TRP A 1 208 ? -11.297 16.427 4.197 1.00 77.12 208 TRP A N 1
ATOM 1746 C CA . TRP A 1 208 ? -11.994 15.762 5.307 1.00 77.12 208 TRP A CA 1
ATOM 1747 C C . TRP A 1 208 ? -13.081 16.606 5.994 1.00 77.12 208 TRP A C 1
ATOM 1749 O O . TRP A 1 208 ? -14.027 16.044 6.532 1.00 77.12 208 TRP A O 1
ATOM 1759 N N . ASN A 1 209 ? -13.002 17.938 5.934 1.00 76.12 209 ASN A N 1
ATOM 1760 C CA . ASN A 1 209 ? -14.024 18.827 6.493 1.00 76.12 209 ASN A CA 1
ATOM 1761 C C . ASN A 1 209 ? -15.389 18.741 5.783 1.00 76.12 209 ASN A C 1
ATOM 1763 O O . ASN A 1 209 ? -16.380 19.177 6.350 1.00 76.12 209 ASN A O 1
ATOM 1767 N N . GLN A 1 210 ? -15.459 18.171 4.577 1.00 78.50 210 GLN A N 1
ATOM 1768 C CA . GLN A 1 210 ? -16.721 17.907 3.873 1.00 78.50 210 GLN A CA 1
ATOM 1769 C C . GLN A 1 210 ? -17.336 16.552 4.257 1.00 78.50 210 GLN A C 1
ATOM 1771 O O . GLN A 1 210 ? -18.402 16.201 3.761 1.00 78.50 210 GLN A O 1
ATOM 1776 N N . LEU A 1 211 ? -16.663 15.758 5.099 1.00 79.88 211 LEU A N 1
ATOM 1777 C CA . LEU A 1 211 ? -17.082 14.390 5.398 1.00 79.88 211 LEU A CA 1
ATOM 1778 C C . LEU A 1 211 ? -18.461 14.330 6.054 1.00 79.88 211 LEU A C 1
ATOM 1780 O O . LEU A 1 211 ? -19.264 13.490 5.668 1.00 79.88 211 LEU A O 1
ATOM 1784 N N . GLU A 1 212 ? -18.749 15.220 7.002 1.00 80.44 212 GLU A N 1
ATOM 1785 C CA . GLU A 1 212 ? -20.019 15.229 7.740 1.00 80.44 212 GLU A CA 1
ATOM 1786 C C . GLU A 1 212 ? -21.236 15.415 6.819 1.00 80.44 212 GLU A C 1
ATOM 1788 O O . GLU A 1 212 ? -22.268 14.778 7.019 1.00 80.44 212 GLU A O 1
ATOM 1793 N N . GLU A 1 213 ? -21.090 16.208 5.755 1.00 78.88 213 GLU A N 1
ATOM 1794 C CA . GLU A 1 213 ? -22.162 16.475 4.792 1.00 78.88 213 GLU A CA 1
ATOM 1795 C C . GLU A 1 213 ? -22.494 15.254 3.923 1.00 78.88 213 GLU A C 1
ATOM 1797 O O . GLU A 1 213 ? -23.631 15.103 3.479 1.00 78.88 213 GLU A O 1
ATOM 1802 N N . VAL A 1 214 ? -21.518 14.371 3.678 1.00 77.94 214 VAL A N 1
ATOM 1803 C CA . VAL A 1 214 ? -21.657 13.281 2.698 1.00 77.94 214 VAL A CA 1
ATOM 1804 C C . VAL A 1 214 ? -21.575 11.879 3.297 1.00 77.94 214 VAL A C 1
ATOM 1806 O O . VAL A 1 214 ? -21.915 10.922 2.606 1.00 77.94 214 VAL A O 1
ATOM 1809 N N . ILE A 1 215 ? -21.173 11.720 4.563 1.00 79.88 215 ILE A N 1
ATOM 1810 C CA . ILE A 1 215 ? -21.042 10.407 5.227 1.00 79.88 215 ILE A CA 1
ATOM 1811 C C . ILE A 1 215 ? -22.367 9.625 5.226 1.00 79.88 215 ILE A C 1
ATOM 1813 O O . ILE A 1 215 ? -22.368 8.401 5.147 1.00 79.88 215 ILE A O 1
ATOM 1817 N N . ASN A 1 216 ? -23.499 10.336 5.287 1.00 75.06 216 ASN A N 1
ATOM 1818 C CA . ASN A 1 216 ? -24.840 9.751 5.348 1.00 75.06 216 ASN A CA 1
ATOM 1819 C C . ASN A 1 216 ? -25.389 9.342 3.981 1.00 75.06 216 ASN A C 1
ATOM 1821 O O . ASN A 1 216 ? -26.243 8.463 3.888 1.00 75.06 216 ASN A O 1
ATOM 1825 N N . THR A 1 217 ? -24.934 10.003 2.920 1.00 71.31 217 THR A N 1
ATOM 1826 C CA . THR A 1 217 ? -25.467 9.828 1.564 1.00 71.31 217 THR A CA 1
ATOM 1827 C C . THR A 1 217 ? -24.534 9.021 0.674 1.00 71.31 217 THR A C 1
ATOM 1829 O O . THR A 1 217 ? -24.968 8.455 -0.328 1.00 71.31 217 THR A O 1
ATOM 1832 N N . SER A 1 218 ? -23.250 8.973 1.027 1.00 67.69 218 SER A N 1
ATOM 1833 C CA . SER A 1 218 ? -22.187 8.440 0.191 1.00 67.69 218 SER A CA 1
ATOM 1834 C C . SER A 1 218 ? -21.396 7.378 0.939 1.00 67.69 218 SER A C 1
ATOM 1836 O O . SER A 1 218 ? -20.962 7.565 2.071 1.00 67.69 218 SER A O 1
ATOM 1838 N N . ASN A 1 219 ? -21.113 6.276 0.247 1.00 74.44 219 ASN A N 1
ATOM 1839 C CA . ASN A 1 219 ? -20.171 5.259 0.710 1.00 74.44 219 ASN A CA 1
ATOM 1840 C C . ASN A 1 219 ? -18.729 5.758 0.521 1.00 74.44 219 ASN A C 1
ATOM 1842 O O . ASN A 1 219 ? -18.026 5.293 -0.384 1.00 74.44 219 ASN A O 1
ATOM 1846 N N . VAL A 1 220 ? -18.321 6.737 1.332 1.00 80.31 220 VAL A N 1
ATOM 1847 C CA . VAL A 1 220 ? -16.955 7.275 1.361 1.00 80.31 220 VAL A CA 1
ATOM 1848 C C . VAL A 1 220 ? -16.024 6.221 1.948 1.00 80.31 220 VAL A C 1
ATOM 1850 O O . VAL A 1 220 ? -16.261 5.711 3.039 1.00 80.31 220 VAL A O 1
ATOM 1853 N N . LEU A 1 221 ? -14.963 5.894 1.216 1.00 78.31 221 LEU A N 1
ATOM 1854 C CA . LEU A 1 221 ? -13.953 4.929 1.652 1.00 78.31 221 LEU A CA 1
ATOM 1855 C C . LEU A 1 221 ? -12.632 5.600 2.011 1.00 78.31 221 LEU A C 1
ATOM 1857 O O . LEU A 1 221 ? -11.937 5.134 2.908 1.00 78.31 221 LEU A O 1
ATOM 1861 N N . PHE A 1 222 ? -12.279 6.679 1.312 1.00 81.88 222 PHE A N 1
ATOM 1862 C CA . PHE A 1 222 ? -10.991 7.336 1.481 1.00 81.88 222 PHE A CA 1
ATOM 1863 C C . PHE A 1 222 ? -11.159 8.836 1.562 1.00 81.88 222 PHE A C 1
ATOM 1865 O O . PHE A 1 222 ? -11.944 9.436 0.829 1.00 81.88 222 PHE A O 1
ATOM 1872 N N . VAL A 1 223 ? -10.365 9.433 2.437 1.00 83.88 223 VAL A N 1
ATOM 1873 C CA . VAL A 1 223 ? -10.292 10.872 2.614 1.00 83.88 223 VAL A CA 1
ATOM 1874 C C . VAL A 1 223 ? -8.831 11.273 2.492 1.00 83.88 223 VAL A C 1
ATOM 1876 O O . VAL A 1 223 ? -7.976 10.660 3.132 1.00 83.88 223 VAL A O 1
ATOM 1879 N N . LEU A 1 224 ? -8.529 12.269 1.662 1.00 82.25 224 LEU A N 1
ATOM 1880 C CA . LEU A 1 224 ? -7.183 12.829 1.611 1.00 82.25 224 LEU A CA 1
ATOM 1881 C C . LEU A 1 224 ? -6.941 13.711 2.831 1.00 82.25 224 LEU A C 1
ATOM 1883 O O . LEU A 1 224 ? -7.774 14.535 3.209 1.00 82.25 224 LEU A O 1
ATOM 1887 N N . ILE A 1 225 ? -5.779 13.502 3.436 1.00 82.81 225 ILE A N 1
ATOM 1888 C CA . ILE A 1 225 ? -5.355 14.154 4.667 1.00 82.81 225 ILE A CA 1
ATOM 1889 C C . ILE A 1 225 ? -4.009 14.810 4.388 1.00 82.81 225 ILE A C 1
ATOM 1891 O O . ILE A 1 225 ? -3.100 14.157 3.873 1.00 82.81 225 ILE A O 1
ATOM 1895 N N . TYR A 1 226 ? -3.879 16.088 4.734 1.00 82.81 226 TYR A N 1
ATOM 1896 C CA . TYR A 1 226 ? -2.700 16.890 4.405 1.00 82.81 226 TYR A CA 1
ATOM 1897 C C . TYR A 1 226 ? -1.813 17.170 5.620 1.00 82.81 226 TYR A C 1
ATOM 1899 O O . TYR A 1 226 ? -0.683 17.630 5.459 1.00 82.81 226 TYR A O 1
ATOM 1907 N N . SER A 1 227 ? -2.281 16.872 6.840 1.00 88.81 227 SER A N 1
ATOM 1908 C CA . SER A 1 227 ? -1.468 17.011 8.050 1.00 88.81 227 SER A CA 1
ATOM 1909 C C . SER A 1 227 ? -1.715 15.920 9.103 1.00 88.81 227 SER A C 1
ATOM 1911 O O . SER A 1 227 ? -2.808 15.350 9.179 1.00 88.81 227 SER A O 1
ATOM 1913 N N . PRO A 1 228 ? -0.737 15.665 9.995 1.00 89.44 228 PRO A N 1
ATOM 1914 C CA . PRO A 1 228 ? -0.931 14.779 11.141 1.00 89.44 228 PRO A CA 1
ATOM 1915 C C . PRO A 1 228 ? -2.104 15.183 12.045 1.00 89.44 228 PRO A C 1
ATOM 1917 O O . PRO A 1 228 ? -2.789 14.319 12.586 1.00 89.44 228 PRO A O 1
ATOM 1920 N N . ASN A 1 229 ? -2.362 16.486 12.199 1.00 89.56 229 ASN A N 1
ATOM 1921 C CA . ASN A 1 229 ? -3.461 16.971 13.030 1.00 89.56 229 ASN A CA 1
ATOM 1922 C C . ASN A 1 229 ? -4.827 16.623 12.423 1.00 89.56 229 ASN A C 1
ATOM 1924 O O . ASN A 1 229 ? -5.695 16.115 13.130 1.00 89.56 229 ASN A O 1
ATOM 1928 N N . GLU A 1 230 ? -4.991 16.823 11.114 1.00 88.50 230 GLU A N 1
ATOM 1929 C CA . GLU A 1 230 ? -6.207 16.423 10.394 1.00 88.50 230 GLU A CA 1
ATOM 1930 C C . GLU A 1 230 ? -6.453 14.914 10.506 1.00 88.50 230 GLU A C 1
ATOM 1932 O O . GLU A 1 230 ? -7.582 14.491 10.730 1.00 88.50 230 GLU A O 1
ATOM 1937 N N . HIS A 1 231 ? -5.394 14.098 10.444 1.00 89.69 231 HIS A N 1
ATOM 1938 C CA . HIS A 1 231 ? -5.495 12.647 10.623 1.00 89.69 231 HIS A CA 1
ATOM 1939 C C . HIS A 1 231 ? -6.084 12.289 11.993 1.00 89.69 231 HIS A C 1
ATOM 1941 O O . HIS A 1 231 ? -7.024 11.499 12.089 1.00 89.69 231 HIS A O 1
ATOM 1947 N N . ILE A 1 232 ? -5.557 12.888 13.064 1.00 90.00 232 ILE A N 1
ATOM 1948 C CA . ILE A 1 232 ? -6.035 12.637 14.429 1.00 90.00 232 ILE A CA 1
ATOM 1949 C C . ILE A 1 232 ? -7.477 13.121 14.593 1.00 90.00 232 ILE A C 1
ATOM 1951 O O . ILE A 1 232 ? -8.291 12.410 15.182 1.00 90.00 232 ILE A O 1
ATOM 1955 N N . GLN A 1 233 ? -7.793 14.319 14.094 1.00 88.62 233 GLN A N 1
ATOM 1956 C CA . GLN A 1 233 ? -9.133 14.901 14.185 1.00 88.62 233 GLN A CA 1
ATOM 1957 C C . GLN A 1 233 ? -10.165 14.036 13.463 1.00 88.62 233 GLN A C 1
ATOM 1959 O O . GLN A 1 233 ? -11.175 13.677 14.067 1.00 88.62 233 GLN A O 1
ATOM 1964 N N . LEU A 1 234 ? -9.868 13.626 12.228 1.00 88.56 234 LEU A N 1
ATOM 1965 C CA . LEU A 1 234 ? -10.723 12.735 11.457 1.00 88.56 234 LEU A CA 1
ATOM 1966 C C . LEU A 1 234 ? -10.934 11.400 12.180 1.00 88.56 234 LEU A C 1
ATOM 1968 O O . LEU A 1 234 ? -12.065 10.939 12.302 1.00 88.56 234 LEU A O 1
ATOM 1972 N N . TRP A 1 235 ? -9.867 10.789 12.702 1.00 89.69 235 TRP A N 1
ATOM 1973 C CA . TRP A 1 235 ? -9.993 9.515 13.409 1.00 89.69 235 TRP A CA 1
ATOM 1974 C C . TRP A 1 235 ? -10.851 9.629 14.673 1.00 89.69 235 TRP A C 1
ATOM 1976 O O . TRP A 1 235 ? -11.730 8.800 14.895 1.00 89.69 235 TRP A O 1
ATOM 1986 N N . LYS A 1 236 ? -10.645 10.675 15.484 1.00 88.69 236 LYS A N 1
ATOM 1987 C CA . LYS A 1 236 ? -11.483 10.946 16.665 1.00 88.69 236 LYS A CA 1
ATOM 1988 C C . LYS A 1 236 ? -12.947 11.139 16.280 1.00 88.69 236 LYS A C 1
ATOM 1990 O O . LYS A 1 236 ? -13.824 10.563 16.916 1.00 88.69 236 LYS A O 1
ATOM 1995 N N . TRP A 1 237 ? -13.199 11.916 15.229 1.00 87.38 237 TRP A N 1
ATOM 1996 C CA . TRP A 1 237 ? -14.546 12.139 14.720 1.00 87.38 237 TRP A CA 1
ATOM 1997 C C . TRP A 1 237 ? -15.206 10.823 14.283 1.00 87.38 237 TRP A C 1
ATOM 1999 O O . TRP A 1 237 ? -16.314 10.536 14.725 1.00 87.38 237 TRP A O 1
ATOM 2009 N N . LEU A 1 238 ? -14.502 9.973 13.523 1.00 86.94 238 LEU A N 1
ATOM 2010 C CA . LEU A 1 238 ? -15.008 8.666 13.080 1.00 86.94 238 LEU A CA 1
ATOM 2011 C C . LEU A 1 238 ? -15.351 7.745 14.257 1.00 86.94 238 LEU A C 1
ATOM 2013 O O . LEU A 1 238 ? -16.405 7.112 14.252 1.00 86.94 238 LEU A O 1
ATOM 2017 N N . LYS A 1 239 ? -14.489 7.681 15.279 1.00 85.81 239 LYS A N 1
ATOM 2018 C CA . LYS A 1 239 ? -14.750 6.859 16.470 1.00 85.81 239 LYS A CA 1
ATOM 2019 C C . LYS A 1 239 ? -15.991 7.322 17.229 1.00 85.81 239 LYS A C 1
ATOM 2021 O O . LYS A 1 239 ? -16.799 6.480 17.617 1.00 85.81 239 LYS A O 1
ATOM 2026 N N . ASN A 1 240 ? -16.162 8.634 17.387 1.00 86.00 240 ASN A N 1
ATOM 2027 C CA . ASN A 1 240 ? -17.344 9.212 18.025 1.00 86.00 240 ASN A CA 1
ATOM 2028 C C . ASN A 1 240 ? -18.609 8.945 17.205 1.00 86.00 240 ASN A C 1
ATOM 2030 O O . ASN A 1 240 ? -19.628 8.550 17.763 1.00 86.00 240 ASN A O 1
ATOM 2034 N N . TYR A 1 241 ? -18.524 9.118 15.885 1.00 85.50 241 TYR A N 1
ATOM 2035 C CA . TYR A 1 241 ? -19.640 8.933 14.965 1.00 85.50 241 TYR A CA 1
ATOM 2036 C C . TYR A 1 241 ? -20.154 7.485 14.950 1.00 85.50 241 TYR A C 1
ATOM 2038 O O . TYR A 1 241 ? -21.354 7.252 15.065 1.00 85.50 241 TYR A O 1
ATOM 2046 N N . TYR A 1 242 ? -19.248 6.505 14.865 1.00 83.44 242 TYR A N 1
ATOM 2047 C CA . TYR A 1 242 ? -19.599 5.079 14.840 1.00 83.44 242 TYR A CA 1
ATOM 2048 C C . TYR A 1 242 ? -19.685 4.430 16.233 1.00 83.44 242 TYR A C 1
ATOM 2050 O O . TYR A 1 242 ? -19.960 3.236 16.334 1.00 83.44 242 TYR A O 1
ATOM 2058 N N . GLY A 1 243 ? -19.456 5.188 17.311 1.00 74.12 243 GLY A N 1
ATOM 2059 C CA . GLY A 1 243 ? -19.587 4.705 18.688 1.00 74.12 243 GLY A CA 1
ATOM 2060 C C . GLY A 1 243 ? -18.529 3.682 19.124 1.00 74.12 243 GLY A C 1
ATOM 2061 O O . GLY A 1 243 ? -18.807 2.868 20.001 1.00 74.12 243 GLY A O 1
ATOM 2062 N N . TYR A 1 244 ? -17.322 3.709 18.548 1.00 68.62 244 TYR A N 1
ATOM 2063 C CA . TYR A 1 244 ? -16.272 2.704 18.802 1.00 68.62 244 TYR A CA 1
ATOM 2064 C C . TYR A 1 244 ? -15.508 2.905 20.138 1.00 68.62 244 TYR A C 1
ATOM 2066 O O . TYR A 1 244 ? -14.590 2.152 20.443 1.00 68.62 244 TYR A O 1
ATOM 2074 N N . ASP A 1 245 ? -15.863 3.910 20.950 1.00 57.25 245 ASP A N 1
ATOM 2075 C CA . ASP A 1 245 ? -14.959 4.495 21.958 1.00 57.25 245 ASP A CA 1
ATOM 2076 C C . ASP A 1 245 ? -15.375 4.371 23.439 1.00 57.25 245 ASP A C 1
ATOM 2078 O O . ASP A 1 245 ? -14.889 5.133 24.264 1.00 57.25 245 ASP A O 1
ATOM 2082 N N . LYS A 1 246 ? -16.215 3.407 23.848 1.00 51.59 246 LYS A N 1
ATOM 2083 C CA . LYS A 1 246 ? -16.498 3.234 25.296 1.00 51.59 246 LYS A CA 1
ATOM 2084 C C . LYS A 1 246 ? -15.528 2.331 26.070 1.00 51.59 246 LYS A C 1
ATOM 2086 O O . LYS A 1 246 ? -15.545 2.374 27.293 1.00 51.59 246 LYS A O 1
ATOM 2091 N N . GLU A 1 247 ? -14.670 1.546 25.412 1.00 47.66 247 GLU A N 1
ATOM 2092 C CA . GLU A 1 247 ? -13.832 0.539 26.106 1.00 47.66 247 GLU A CA 1
ATOM 2093 C C . GLU A 1 247 ? -12.327 0.604 25.776 1.00 47.66 247 GLU A C 1
ATOM 2095 O O . GLU A 1 247 ? -11.533 -0.169 26.311 1.00 47.66 247 GLU A O 1
ATOM 2100 N N . ILE A 1 248 ? -11.889 1.542 24.930 1.00 50.22 248 ILE A N 1
ATOM 2101 C CA . ILE A 1 248 ? -10.499 1.627 24.435 1.00 50.22 248 ILE A CA 1
ATOM 2102 C C . ILE A 1 248 ? -9.862 2.981 24.816 1.00 50.22 248 ILE A C 1
ATOM 2104 O O . ILE A 1 248 ? -9.078 3.550 24.062 1.00 50.22 248 ILE A O 1
ATOM 2108 N N . GLU A 1 249 ? -10.199 3.517 25.992 1.00 38.69 249 GLU A N 1
ATOM 2109 C CA . GLU A 1 249 ? -9.719 4.827 26.476 1.00 38.69 249 GLU A CA 1
ATOM 2110 C C . GLU A 1 249 ? -8.506 4.778 27.420 1.00 38.69 249 GLU A C 1
ATOM 2112 O O . GLU A 1 249 ? -8.100 5.805 27.950 1.00 38.69 249 GLU A O 1
ATOM 2117 N N . ASN A 1 250 ? -7.848 3.631 27.593 1.00 31.22 250 ASN A N 1
ATOM 2118 C CA . ASN A 1 250 ? -6.559 3.603 28.293 1.00 31.22 250 ASN A CA 1
ATOM 2119 C C . ASN A 1 250 ? -5.409 3.684 27.276 1.00 31.22 250 ASN A C 1
ATOM 2121 O O . ASN A 1 250 ? -4.913 2.651 26.809 1.00 31.22 250 ASN A O 1
ATOM 2125 N N . PHE A 1 251 ? -5.024 4.917 26.926 1.00 39.25 251 PHE A N 1
ATOM 2126 C CA . PHE A 1 251 ? -3.819 5.273 26.163 1.00 39.25 251 PHE A CA 1
ATOM 2127 C C . PHE A 1 251 ? -2.957 6.271 26.933 1.00 39.25 251 PHE A C 1
ATOM 2129 O O . PHE A 1 251 ? -3.505 7.306 27.366 1.00 39.25 251 PHE A O 1
#

Secondary structure (DSSP, 8-state):
-EEE-GGGTT-TTSSSS----TTSGGGSTTB-SSGGGGGSS-PPEEE--TTIIIIISTT-SEEEE----TT-HHHHHHHHHTTT-TTHHHHH-EEEEEEEEE-S-HHHHHHHHHHHHHH--EEEEEEE--GGGTTT-PPPTTT--SSSPPS---SS---B-HHHHHHHHHHHTTBPPPSSHHIIIIIIIHHHTTEEE---GGGEES-GGGHHHHTTTS---EE---SHHHHHHHHHHHHHHHT--SS----

Foldseek 3Di:
DKEADPVVVPDPPVPDPDDDDDDPLPADAQFDPDLVLQPPPPFDWPADDPCCCPPVQVPADEEAEDEDELPPVVVVVLCCVFVQPPVVCVPPSYHYAYEYEDDPPPVSVVVVVVVCVVPVRYIYTHDDPPPPCPVPDDQDCVNHVDPDQADWDDDDDDDYDPVLVVQLVSSPSRHDDDPPVRSNRGTSSVVSSVMDDDDCVQLEAAALVCCVVCVVPGNRDYYDDDDSVSSVVSRVVVCVVVVVPPPPPPD

InterPro domains:
  IPR002659 Glycosyl transferase, family 31 [PF01762] (75-139)
  IPR002659 Glycosyl transferase, family 31 [PTHR11214] (38-141)

Organism: Brugia pahangi (NCBI:txid6280)